Protein AF-A0A5J5AF19-F1 (afdb_monomer)

Solvent-accessible surface area (backbone atoms only — not comparable to full-atom values): 20775 Å² total; per-residue (Å²): 139,86,84,86,84,91,87,84,90,83,92,87,88,92,82,90,89,91,89,81,91,87,93,85,90,90,88,90,89,89,85,84,87,85,91,78,90,79,86,73,83,79,81,76,77,86,75,77,79,84,80,80,86,80,79,77,84,75,96,65,83,73,91,62,56,39,37,36,67,54,48,34,54,49,60,42,40,62,62,76,86,90,83,95,73,98,75,83,93,68,72,34,44,84,76,76,77,68,78,45,69,55,77,90,70,75,103,42,74,70,62,51,51,56,51,50,55,48,51,52,51,35,60,76,69,64,51,86,47,61,26,46,70,83,47,87,89,42,71,87,76,25,88,57,41,57,71,57,62,74,56,31,37,52,68,64,34,65,51,45,30,32,39,78,46,80,37,81,42,71,50,37,10,20,44,0,35,29,18,18,48,9,24,47,43,52,72,70,52,50,53,45,26,73,77,66,38,33,81,94,75,81,86,52,58,35,35,35,40,37,30,32,51,64,70,52,96,81,59,50,44,65,31,56,41,44,60,49,29,47,71,48,32,58,60,55,30,53,63,16,27,41,39,48,39,44,64,34,57,71,71,47,53,70,72,37,37,26,48,40,11,32,57,26,46,62,19,31,22,52,23,14,30,23,76,60,46,72,70,49,48,67,67,36,67,89,35,43,93,71,92,70,59,72,52,70,51,39,95,73,34,72,58,82,46,78,48,81,43,63,42,67,78,64,71,48,57,38,62,37,90,94,41,72,37,47,56,41,52,50,93,72,57,73,82,83,85,128

Structure (mmCIF, N/CA/C/O backbone):
data_AF-A0A5J5AF19-F1
#
_entry.id   AF-A0A5J5AF19-F1
#
loop_
_atom_site.group_PDB
_atom_site.id
_atom_site.type_symbol
_atom_site.label_atom_id
_atom_site.label_alt_id
_atom_site.label_comp_id
_atom_site.label_asym_id
_atom_site.label_entity_id
_atom_site.label_seq_id
_atom_site.pdbx_PDB_ins_code
_atom_site.Cartn_x
_atom_site.Cartn_y
_atom_site.Cartn_z
_atom_site.occupancy
_atom_site.B_iso_or_equiv
_atom_site.auth_seq_id
_atom_site.auth_comp_id
_atom_site.auth_asym_id
_atom_site.auth_atom_id
_atom_site.pdbx_PDB_model_num
ATOM 1 N N . MET A 1 1 ? 50.702 37.429 29.685 1.00 34.25 1 MET A N 1
ATOM 2 C CA . MET A 1 1 ? 49.893 38.605 29.288 1.00 34.25 1 MET A CA 1
ATOM 3 C C . MET A 1 1 ? 48.963 38.160 28.166 1.00 34.25 1 MET A C 1
ATOM 5 O O . MET A 1 1 ? 49.483 37.564 27.237 1.00 34.25 1 MET A O 1
ATOM 9 N N . ALA A 1 2 ? 47.639 38.334 28.195 1.00 32.03 2 ALA A N 1
ATOM 10 C CA . ALA A 1 2 ? 46.733 38.856 29.236 1.00 32.03 2 ALA A CA 1
ATOM 11 C C . ALA A 1 2 ? 45.442 37.985 29.295 1.00 32.03 2 ALA A C 1
ATOM 13 O O . ALA A 1 2 ? 45.416 36.937 28.655 1.00 32.03 2 ALA A O 1
ATOM 14 N N . SER A 1 3 ? 44.421 38.339 30.096 1.00 26.77 3 SER A N 1
ATOM 15 C CA . SER A 1 3 ? 43.354 37.392 30.498 1.00 26.77 3 SER A CA 1
ATOM 16 C C . SER A 1 3 ? 41.991 38.026 30.867 1.00 26.77 3 SER A C 1
ATOM 18 O O . SER A 1 3 ? 41.963 39.085 31.486 1.00 26.77 3 SER A O 1
ATOM 20 N N . SER A 1 4 ? 40.912 37.244 30.662 1.00 30.97 4 SER A N 1
ATOM 21 C CA . SER A 1 4 ? 39.660 37.131 31.469 1.00 30.97 4 SER A CA 1
ATOM 22 C C . SER A 1 4 ? 38.561 38.231 31.502 1.00 30.97 4 SER A C 1
ATOM 24 O O . SER A 1 4 ? 38.803 39.391 31.200 1.00 30.97 4 SER A O 1
ATOM 26 N N . ALA A 1 5 ? 37.369 37.794 31.973 1.00 32.78 5 ALA A N 1
ATOM 27 C CA . ALA A 1 5 ? 36.081 38.487 32.245 1.00 32.78 5 ALA A CA 1
ATOM 28 C C . ALA A 1 5 ? 35.199 38.839 31.012 1.00 32.78 5 ALA A C 1
ATOM 30 O O . ALA A 1 5 ? 35.733 39.261 29.996 1.00 32.78 5 ALA A O 1
ATOM 31 N N . ILE A 1 6 ? 33.866 38.621 30.931 1.00 31.61 6 ILE A N 1
ATOM 32 C CA . ILE A 1 6 ? 32.712 38.387 31.859 1.00 31.61 6 ILE A CA 1
ATOM 33 C C . ILE A 1 6 ? 32.032 39.667 32.406 1.00 31.61 6 ILE A C 1
ATOM 35 O O . ILE A 1 6 ? 32.630 40.392 33.196 1.00 31.61 6 ILE A O 1
ATOM 39 N N . THR A 1 7 ? 30.751 39.903 32.056 1.00 28.41 7 THR A N 1
ATOM 40 C CA . THR A 1 7 ? 29.770 40.803 32.739 1.00 28.41 7 THR A CA 1
ATOM 41 C C . THR A 1 7 ? 28.348 40.639 32.144 1.00 28.41 7 THR A C 1
ATOM 43 O O . THR A 1 7 ? 28.240 40.267 30.977 1.00 28.41 7 THR A O 1
ATOM 46 N N . SER A 1 8 ? 27.255 40.910 32.889 1.00 26.00 8 SER A N 1
ATOM 47 C CA . SER A 1 8 ? 25.861 40.813 32.371 1.00 26.00 8 SER A CA 1
ATOM 48 C C . SER A 1 8 ? 24.760 41.457 33.252 1.00 26.00 8 SER A C 1
ATOM 50 O O . SER A 1 8 ? 24.879 41.433 34.476 1.00 26.00 8 SER A O 1
ATOM 52 N N . THR A 1 9 ? 23.609 41.830 32.643 1.00 25.61 9 THR A N 1
ATOM 53 C CA . THR A 1 9 ? 22.273 42.125 33.278 1.00 25.61 9 THR A CA 1
ATOM 54 C C . THR A 1 9 ? 22.209 43.318 34.284 1.00 25.61 9 THR A C 1
ATOM 56 O O . THR A 1 9 ? 23.262 43.869 34.584 1.00 25.61 9 THR A O 1
ATOM 59 N N . PRO A 1 10 ? 21.054 43.724 34.896 1.00 48.16 10 PRO A N 1
ATOM 60 C CA . PRO A 1 10 ? 19.649 43.903 34.417 1.00 48.16 10 PRO A CA 1
ATOM 61 C C . PRO A 1 10 ? 18.881 45.179 34.955 1.00 48.16 10 PRO A C 1
ATOM 63 O O . PRO A 1 10 ? 19.317 45.811 35.909 1.00 48.16 10 PRO A O 1
ATOM 66 N N . THR A 1 11 ? 17.623 45.425 34.504 1.00 30.48 11 THR A N 1
ATOM 67 C CA . THR A 1 11 ? 16.511 46.195 35.198 1.00 30.48 11 THR A CA 1
ATOM 68 C C . THR A 1 11 ? 16.735 47.709 35.521 1.00 30.48 11 THR A C 1
ATOM 70 O O . THR A 1 11 ? 17.760 48.228 35.104 1.00 30.48 11 THR A O 1
ATOM 73 N N . SER A 1 12 ? 15.856 48.559 36.122 1.00 29.34 12 SER A N 1
ATOM 74 C CA . SER A 1 12 ? 14.574 48.524 36.911 1.00 29.34 12 SER A CA 1
ATOM 75 C C . SER A 1 12 ? 13.774 49.878 36.755 1.00 29.34 12 SER A C 1
ATOM 77 O O . SER A 1 12 ? 14.385 50.888 36.433 1.00 29.34 12 SER A O 1
ATOM 79 N N . PHE A 1 13 ? 12.426 49.977 36.664 1.00 28.55 13 PHE A N 1
ATOM 80 C CA . PHE A 1 13 ? 11.291 50.047 37.649 1.00 28.55 13 PHE A CA 1
ATOM 81 C C . PHE A 1 13 ? 10.982 51.357 38.477 1.00 28.55 13 PHE A C 1
ATOM 83 O O . PHE A 1 13 ? 11.641 51.636 39.466 1.00 28.55 13 PHE A O 1
ATOM 90 N N . ILE A 1 14 ? 9.847 52.024 38.142 1.00 31.03 14 ILE A N 1
ATOM 91 C CA . ILE A 1 14 ? 8.728 52.618 38.968 1.00 31.03 14 ILE A CA 1
ATOM 92 C C . ILE A 1 14 ? 8.901 53.713 40.078 1.00 31.03 14 ILE A C 1
ATOM 94 O O . ILE A 1 14 ? 9.618 53.537 41.055 1.00 31.03 14 ILE A O 1
ATOM 98 N N . ASN A 1 15 ? 8.002 54.731 40.047 1.00 26.56 15 ASN A N 1
ATOM 99 C CA . ASN A 1 15 ? 7.223 55.313 41.188 1.00 26.56 15 ASN A CA 1
ATOM 100 C C . ASN A 1 15 ? 5.929 56.009 40.646 1.00 26.56 15 ASN A C 1
ATOM 102 O O . ASN A 1 15 ? 5.981 56.542 39.544 1.00 26.56 15 ASN A O 1
ATOM 106 N N . LYS A 1 16 ? 4.699 55.804 41.178 1.00 33.75 16 LYS A N 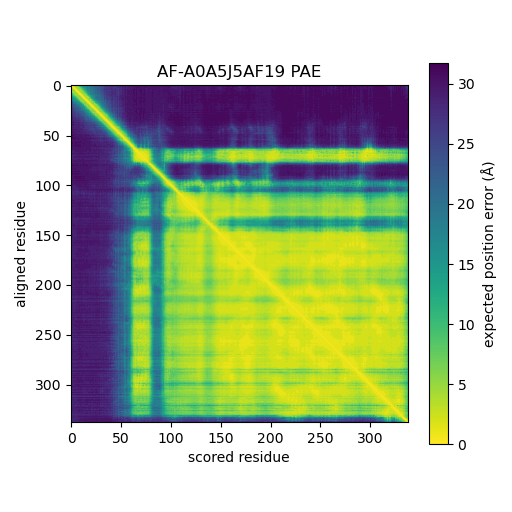1
ATOM 107 C CA . LYS A 1 16 ? 3.964 56.470 42.310 1.00 33.75 16 LYS A CA 1
ATOM 108 C C . LYS A 1 16 ? 3.806 58.002 42.173 1.00 33.75 16 LYS A C 1
ATOM 110 O O . LYS A 1 16 ? 4.770 58.651 41.799 1.00 33.75 16 LYS A O 1
ATOM 115 N N . LYS A 1 17 ? 2.669 58.657 42.490 1.00 32.34 17 LYS A N 1
ATOM 116 C CA . LYS A 1 17 ? 1.397 58.335 43.228 1.00 32.34 17 LYS A CA 1
ATOM 117 C C . LYS A 1 17 ? 0.194 58.994 42.442 1.00 32.34 17 LYS A C 1
ATOM 119 O O . LYS A 1 17 ? 0.418 59.296 41.279 1.00 32.34 17 LYS A O 1
ATOM 124 N N . ASP A 1 18 ? -1.069 59.245 42.847 1.00 29.50 18 ASP A N 1
ATOM 125 C CA . ASP A 1 18 ? -1.845 59.172 44.111 1.00 29.50 18 ASP A CA 1
ATOM 126 C C . ASP A 1 18 ? -3.394 58.976 43.889 1.00 29.50 18 ASP A C 1
ATOM 128 O O . ASP A 1 18 ? -3.772 58.260 42.965 1.00 29.50 18 ASP A O 1
ATOM 132 N N . ALA A 1 19 ? -4.286 59.562 44.719 1.00 31.12 19 ALA A N 1
ATOM 133 C CA . ALA A 1 19 ? -5.769 59.423 44.744 1.00 31.12 19 ALA A CA 1
ATOM 134 C C . ALA A 1 19 ? -6.517 60.796 44.738 1.00 31.12 19 ALA A C 1
ATOM 136 O O . ALA A 1 19 ? -5.865 61.817 44.929 1.00 31.12 19 ALA A O 1
ATOM 137 N N . GLY A 1 20 ? -7.853 60.940 44.577 1.00 26.42 20 GLY A N 1
ATOM 138 C CA . GLY A 1 20 ? -8.959 60.001 44.260 1.00 26.42 20 GLY A CA 1
ATOM 139 C C . GLY A 1 20 ? -10.380 60.598 44.519 1.00 26.42 20 GLY A C 1
ATOM 140 O O . GLY A 1 20 ? -10.472 61.633 45.168 1.00 26.42 20 GLY A O 1
ATOM 141 N N . LEU A 1 21 ? -11.459 59.900 44.082 1.00 30.06 21 LEU A N 1
ATOM 142 C CA . LEU A 1 21 ? -12.925 60.144 44.318 1.00 30.06 21 LEU A CA 1
ATOM 143 C C . LEU A 1 21 ? -13.558 61.403 43.646 1.00 30.06 21 LEU A C 1
ATOM 145 O O . LEU A 1 21 ? -12.933 62.451 43.627 1.00 30.06 21 LEU A O 1
ATOM 149 N N . SER A 1 22 ? -14.801 61.439 43.107 1.00 29.11 22 SER A N 1
ATOM 150 C CA . SER A 1 22 ? -15.926 60.473 42.857 1.00 29.11 22 SER A CA 1
ATOM 151 C C . SER A 1 22 ? -16.937 61.105 41.820 1.00 29.11 22 SER A C 1
ATOM 153 O O . SER A 1 22 ? -16.550 62.094 41.210 1.00 29.11 22 SER A O 1
ATOM 155 N N . SER A 1 23 ? -18.192 60.699 41.492 1.00 29.50 23 SER A N 1
ATOM 156 C CA . SER A 1 23 ? -19.164 59.704 42.028 1.00 29.50 23 SER A CA 1
ATOM 157 C C . SER A 1 23 ? -20.240 59.147 41.027 1.00 29.50 23 SER A C 1
ATOM 159 O O . SER A 1 23 ? -20.179 57.964 40.708 1.00 29.50 23 SER A O 1
ATOM 161 N N . PHE A 1 24 ? -21.250 59.927 40.583 1.00 29.66 24 PHE A N 1
ATOM 162 C CA . PHE A 1 24 ? -22.569 59.478 40.021 1.00 29.66 24 PHE A CA 1
ATOM 163 C C . PHE A 1 24 ? -23.139 60.455 38.943 1.00 29.66 24 PHE A C 1
ATOM 165 O O . PHE A 1 24 ? -22.722 61.608 38.947 1.00 29.66 24 PHE A O 1
ATOM 172 N N . SER A 1 25 ? -24.127 60.181 38.054 1.00 26.55 25 SER A N 1
ATOM 173 C CA . SER A 1 25 ? -24.809 58.965 37.500 1.00 26.55 25 SER A CA 1
ATOM 174 C C . SER A 1 25 ? -25.165 59.252 35.991 1.00 26.55 25 SER A C 1
ATOM 176 O O . SER A 1 25 ? -24.275 59.790 35.341 1.00 26.55 25 SER A O 1
ATOM 178 N N . THR A 1 26 ? -26.281 59.001 35.259 1.00 27.73 26 THR A N 1
ATOM 179 C CA . THR A 1 26 ? -27.657 58.434 35.419 1.00 27.73 26 THR A CA 1
ATOM 180 C C . THR A 1 26 ? -28.222 57.987 34.024 1.00 27.73 26 THR A C 1
ATOM 182 O O . THR A 1 26 ? -27.498 58.029 33.032 1.00 27.73 26 THR A O 1
ATOM 185 N N . GLN A 1 27 ? -29.502 57.573 33.899 1.00 28.62 27 GLN A N 1
ATOM 186 C CA . GLN A 1 27 ? -30.215 57.151 32.652 1.00 28.62 27 GLN A CA 1
ATOM 187 C C . GLN A 1 27 ? -31.746 57.438 32.734 1.00 28.62 27 GLN A C 1
ATOM 189 O O . GLN A 1 27 ? -32.174 57.777 33.839 1.00 28.62 27 GLN A O 1
ATOM 194 N N . PRO A 1 28 ? -32.623 57.206 31.707 1.00 48.06 28 PRO A N 1
ATOM 195 C CA . PRO A 1 28 ? -32.495 57.109 30.224 1.00 48.06 28 PRO A CA 1
ATOM 196 C C . PRO A 1 28 ? -33.579 57.941 29.445 1.00 48.06 28 PRO A C 1
ATOM 198 O O . PRO A 1 28 ? -34.372 58.647 30.058 1.00 48.06 28 PRO A O 1
ATOM 201 N N . SER A 1 29 ? -33.694 57.827 28.102 1.00 26.47 29 SER A N 1
ATOM 202 C CA . SER A 1 29 ? -34.967 58.015 27.332 1.00 26.47 29 SER A CA 1
ATOM 203 C C . SER A 1 29 ? -34.882 57.606 25.832 1.00 26.47 29 SER A C 1
ATOM 205 O O . SER A 1 29 ? -33.799 57.347 25.313 1.00 26.47 29 SER A O 1
ATOM 207 N N . PHE A 1 30 ? -36.036 57.489 25.146 1.00 26.06 30 PHE A N 1
ATOM 208 C CA . PHE A 1 30 ? -36.234 57.006 23.753 1.00 26.06 30 PHE A CA 1
ATOM 209 C C . PHE A 1 30 ? -36.631 58.133 22.767 1.00 26.06 30 PHE A C 1
ATOM 211 O O . PHE A 1 30 ? -37.414 58.988 23.166 1.00 26.06 30 PHE A O 1
ATOM 218 N N . SER A 1 31 ? -36.283 58.034 21.462 1.00 26.56 31 SER A N 1
ATOM 219 C CA . SER A 1 31 ? -37.220 58.359 20.345 1.00 26.56 31 SER A CA 1
ATOM 220 C C . SER A 1 31 ? -36.768 57.950 18.913 1.00 26.56 31 SER A C 1
ATOM 222 O O . SER A 1 31 ? -35.787 58.449 18.377 1.00 26.56 31 SER A O 1
ATOM 224 N N . ILE A 1 32 ? -37.544 57.045 18.299 1.00 28.58 32 ILE A N 1
ATOM 225 C CA . ILE A 1 32 ? -38.058 56.992 16.901 1.00 28.58 32 ILE A CA 1
ATOM 226 C C . ILE A 1 32 ? -37.185 57.414 15.675 1.00 28.58 32 ILE A C 1
ATOM 228 O O . ILE A 1 32 ? -36.937 58.581 15.411 1.00 28.58 32 ILE A O 1
ATOM 232 N N . ARG A 1 33 ? -36.941 56.409 14.805 1.00 29.09 33 ARG A N 1
ATOM 233 C CA . ARG A 1 33 ? -36.835 56.394 13.313 1.00 29.09 33 ARG A CA 1
ATOM 234 C C . ARG A 1 33 ? -36.207 57.589 12.554 1.00 29.09 33 ARG A C 1
ATOM 236 O O . ARG A 1 33 ? -36.857 58.608 12.355 1.00 29.09 33 ARG A O 1
ATOM 243 N N . ASN A 1 34 ? -35.184 57.280 11.741 1.00 28.86 34 ASN A N 1
ATOM 244 C CA . ASN A 1 34 ? -35.409 57.207 10.283 1.00 28.86 34 ASN A CA 1
ATOM 245 C C . ASN A 1 34 ? -34.388 56.325 9.535 1.00 28.86 34 ASN A C 1
ATOM 247 O O . ASN A 1 34 ? -33.339 55.984 10.072 1.00 28.86 34 ASN A O 1
ATOM 251 N N . SER A 1 35 ? -34.714 55.910 8.304 1.00 34.72 35 SER A N 1
ATOM 252 C CA . SER A 1 35 ? -33.956 54.883 7.562 1.00 34.72 35 SER A CA 1
ATOM 253 C C . SER A 1 35 ? -33.087 55.437 6.423 1.00 34.72 35 SER A C 1
ATOM 255 O O . SER A 1 35 ? -33.568 56.193 5.580 1.00 34.72 35 SER A O 1
ATOM 257 N N . LYS A 1 36 ? -31.821 54.996 6.337 1.00 33.22 36 LYS A N 1
ATOM 258 C CA . LYS A 1 36 ? -31.005 55.026 5.105 1.00 33.22 36 LYS A CA 1
ATOM 259 C C . LYS A 1 36 ? -30.206 53.722 4.959 1.00 33.22 36 LYS A C 1
ATOM 261 O O . LYS A 1 36 ? -29.895 53.051 5.940 1.00 33.22 36 LYS A O 1
ATOM 266 N N . LYS A 1 37 ? -29.969 53.316 3.708 1.00 33.88 37 LYS A N 1
ATOM 267 C CA . LYS A 1 37 ? -29.579 51.947 3.318 1.00 33.88 37 LYS A CA 1
ATOM 268 C C . LYS A 1 37 ? -28.159 51.587 3.781 1.00 33.88 37 LYS A C 1
ATOM 270 O O . LYS A 1 37 ? -27.203 52.234 3.365 1.00 33.88 37 LYS A O 1
ATOM 275 N N . ARG A 1 38 ? -28.005 50.490 4.533 1.00 31.61 38 ARG A N 1
ATOM 276 C CA . ARG A 1 38 ? -26.704 49.827 4.739 1.00 31.61 38 ARG A CA 1
ATOM 277 C C . ARG A 1 38 ? -26.513 48.794 3.625 1.00 31.61 38 ARG A C 1
ATOM 279 O O . ARG A 1 38 ? -27.335 47.891 3.489 1.00 31.61 38 ARG A O 1
ATOM 286 N N . VAL A 1 39 ? -25.467 48.933 2.808 1.00 38.19 39 VAL A N 1
ATOM 287 C CA . VAL A 1 39 ? -25.188 47.991 1.709 1.00 38.19 39 VAL A CA 1
ATOM 288 C C . VAL A 1 39 ? -24.666 46.679 2.293 1.00 38.19 39 VAL A C 1
ATOM 290 O O . VAL A 1 39 ? -23.489 46.555 2.628 1.00 38.19 39 VAL A O 1
ATOM 293 N N . ALA A 1 40 ? -25.551 45.695 2.437 1.00 34.12 40 ALA A N 1
ATOM 294 C CA . ALA A 1 40 ? -25.158 44.342 2.801 1.00 34.12 40 ALA A CA 1
ATOM 295 C C . ALA A 1 40 ? -24.386 43.704 1.635 1.00 34.12 40 ALA A C 1
ATOM 297 O O . ALA A 1 40 ? -24.926 43.553 0.537 1.00 34.12 40 ALA A O 1
ATOM 298 N N . ARG A 1 41 ? -23.131 43.301 1.872 1.00 34.56 41 ARG A N 1
ATOM 299 C CA . ARG A 1 41 ? -22.395 42.433 0.942 1.00 34.56 41 ARG A CA 1
ATOM 300 C C . ARG A 1 41 ? -23.123 41.092 0.881 1.00 34.56 41 ARG A C 1
ATOM 302 O O . ARG A 1 41 ? -23.038 40.294 1.811 1.00 34.56 41 ARG A O 1
ATOM 309 N N . LYS A 1 42 ? -23.877 40.874 -0.196 1.00 29.05 42 LYS A N 1
ATOM 310 C CA . LYS A 1 42 ? -24.641 39.647 -0.424 1.00 29.05 42 LYS A CA 1
ATOM 311 C C . LYS A 1 42 ? -23.655 38.505 -0.677 1.00 29.05 42 LYS A C 1
ATOM 313 O O . LYS A 1 42 ? -23.147 38.373 -1.785 1.00 29.05 42 LYS A O 1
ATOM 318 N N . ILE A 1 43 ? -23.371 37.705 0.352 1.00 31.77 43 ILE A N 1
ATOM 319 C CA . ILE A 1 43 ? -22.659 36.434 0.187 1.00 31.77 43 ILE A CA 1
ATOM 320 C C . ILE A 1 43 ? -23.586 35.533 -0.627 1.00 31.77 43 ILE A C 1
ATOM 322 O O . ILE A 1 43 ? -24.569 35.003 -0.111 1.00 31.77 43 ILE A O 1
ATOM 326 N N . VAL A 1 44 ? -23.313 35.427 -1.925 1.00 29.55 44 VAL A N 1
ATOM 327 C CA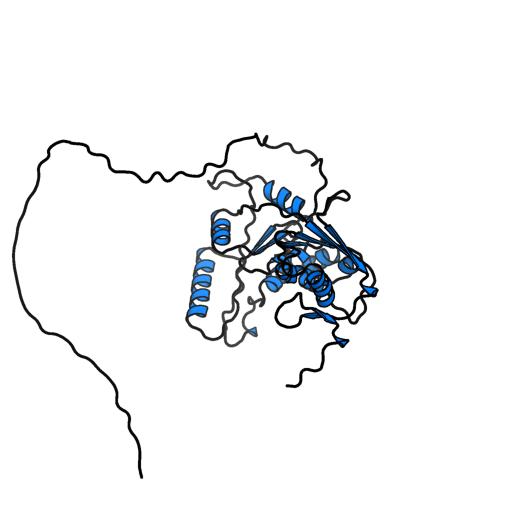 . VAL A 1 44 ? -24.005 34.491 -2.807 1.00 29.55 44 VAL A CA 1
ATOM 328 C C . VAL A 1 44 ? -23.379 33.126 -2.566 1.00 29.55 44 VAL A C 1
ATOM 330 O O . VAL A 1 44 ? -22.280 32.847 -3.040 1.00 29.55 44 VAL A O 1
ATOM 333 N N . SER A 1 45 ? -24.066 32.279 -1.803 1.00 27.55 45 SER A N 1
ATOM 334 C CA . SER A 1 45 ? -23.760 30.855 -1.785 1.00 27.55 45 SER A CA 1
ATOM 335 C C . SER A 1 45 ? -23.944 30.307 -3.199 1.00 27.55 45 SER A C 1
ATOM 337 O O . SER A 1 45 ? -25.015 30.435 -3.795 1.00 27.55 45 SER A O 1
ATOM 339 N N . VAL A 1 46 ? -22.895 29.696 -3.752 1.00 30.98 46 VAL A N 1
ATOM 340 C CA . VAL A 1 46 ? -22.991 28.975 -5.024 1.00 30.98 46 VAL A CA 1
ATOM 341 C C . VAL A 1 46 ? -23.766 27.687 -4.760 1.00 30.98 46 VAL A C 1
ATOM 343 O O . VAL A 1 46 ? -23.200 26.659 -4.393 1.00 30.98 46 VAL A O 1
ATOM 346 N N . MET A 1 47 ? -25.091 27.763 -4.888 1.00 28.20 47 MET A N 1
ATOM 347 C CA . MET A 1 47 ? -25.950 26.586 -4.867 1.00 28.20 47 MET A CA 1
ATOM 348 C C . MET A 1 47 ? -25.649 25.747 -6.110 1.00 28.20 47 MET A C 1
ATOM 350 O O . MET A 1 47 ? -25.981 26.144 -7.226 1.00 28.20 47 MET A O 1
ATOM 354 N N . ALA A 1 48 ? -25.032 24.581 -5.916 1.00 31.36 48 ALA A N 1
ATOM 355 C CA . ALA A 1 48 ? -24.994 23.560 -6.953 1.00 31.36 48 ALA A CA 1
ATOM 356 C C . ALA A 1 48 ? -26.442 23.159 -7.314 1.00 31.36 48 ALA A C 1
ATOM 358 O O . ALA A 1 48 ? -27.267 23.009 -6.406 1.00 31.36 48 ALA A O 1
ATOM 359 N N . PRO A 1 49 ? -26.782 23.008 -8.606 1.00 31.44 49 PRO A N 1
ATOM 360 C CA . PRO A 1 49 ? -28.165 22.821 -9.020 1.00 31.44 49 PRO A CA 1
ATOM 361 C C . PRO A 1 49 ? -28.743 21.478 -8.554 1.00 31.44 49 PRO A C 1
ATOM 363 O O . PRO A 1 49 ? -28.186 20.409 -8.803 1.00 31.44 49 PRO A O 1
ATOM 366 N N . GLN A 1 50 ? -29.929 21.542 -7.952 1.00 34.41 50 GLN A N 1
ATOM 367 C CA . GLN A 1 50 ? -30.910 20.460 -8.030 1.00 34.41 50 GLN A CA 1
ATOM 368 C C . GLN A 1 50 ? -31.413 20.384 -9.492 1.00 34.41 50 GLN A C 1
ATOM 370 O O . GLN A 1 50 ? -31.554 21.421 -10.132 1.00 34.41 50 GLN A O 1
ATOM 375 N N . GLN A 1 51 ? -31.714 19.229 -10.088 1.00 41.78 51 GLN A N 1
ATOM 376 C CA . GLN A 1 51 ? -31.657 17.855 -9.583 1.00 41.78 51 GLN A CA 1
ATOM 377 C C . GLN A 1 51 ? -31.637 16.869 -10.767 1.00 41.78 51 GLN A C 1
ATOM 379 O O . GLN A 1 51 ? -32.084 17.191 -11.862 1.00 41.78 51 GLN A O 1
ATOM 384 N N . SER A 1 52 ? -31.283 15.615 -10.501 1.00 28.86 52 SER A N 1
ATOM 385 C CA . SER A 1 52 ? -32.153 14.505 -10.913 1.00 28.86 52 SER A CA 1
ATOM 386 C C . SER A 1 52 ? -32.249 13.514 -9.751 1.00 28.86 52 SER A C 1
ATOM 388 O O . SER A 1 52 ? -31.379 13.483 -8.874 1.00 28.86 52 SER A O 1
ATOM 390 N N . GLU A 1 53 ? -33.359 12.787 -9.653 1.00 32.22 53 GLU A N 1
ATOM 391 C CA . GLU A 1 53 ? -33.651 11.972 -8.474 1.00 32.22 53 GLU A CA 1
ATOM 392 C C . GLU A 1 53 ? -32.745 10.738 -8.384 1.00 32.22 53 GLU A C 1
ATOM 394 O O . GLU A 1 53 ? -32.851 9.802 -9.178 1.00 32.22 53 GLU A O 1
ATOM 399 N N . ARG A 1 54 ? -31.925 10.657 -7.328 1.00 36.44 54 ARG A N 1
ATOM 400 C CA . ARG A 1 54 ? -31.441 9.355 -6.856 1.00 36.44 54 ARG A CA 1
ATOM 401 C C . ARG A 1 54 ? -32.608 8.615 -6.205 1.00 36.44 54 ARG A C 1
ATOM 403 O O . ARG A 1 54 ? -32.891 8.839 -5.029 1.00 36.44 54 ARG A O 1
ATOM 410 N N . LYS A 1 55 ? -33.266 7.730 -6.960 1.00 26.03 55 LYS A N 1
ATOM 411 C CA . LYS A 1 55 ? -34.240 6.778 -6.404 1.00 26.03 55 LYS A CA 1
ATOM 412 C C . LYS A 1 55 ? -33.571 5.983 -5.266 1.00 26.03 55 LYS A C 1
ATOM 414 O O . LYS A 1 55 ? -32.518 5.387 -5.502 1.00 26.03 55 LYS A O 1
ATOM 419 N N . PRO A 1 56 ? -34.113 5.997 -4.036 1.00 35.19 56 PRO A N 1
ATOM 420 C CA . PRO A 1 56 ? -33.490 5.315 -2.911 1.00 35.19 56 PRO A CA 1
ATOM 421 C C . PRO A 1 56 ? -33.719 3.803 -2.994 1.00 35.19 56 PRO A C 1
ATOM 423 O O . PRO A 1 56 ? -34.834 3.363 -3.248 1.00 35.19 56 PRO A O 1
ATOM 426 N N . SER A 1 57 ? -32.662 3.036 -2.708 1.00 41.31 57 SER A N 1
ATOM 427 C CA . SER A 1 57 ? -32.662 1.587 -2.441 1.00 41.31 57 SER A CA 1
ATOM 428 C C . SER A 1 57 ? -33.445 0.691 -3.413 1.00 41.31 57 SER A C 1
ATOM 430 O O . SER A 1 57 ? -34.660 0.527 -3.318 1.00 41.31 57 SER A O 1
ATOM 432 N N . THR A 1 58 ? -32.718 -0.060 -4.236 1.00 29.48 58 THR A N 1
ATOM 433 C CA . THR A 1 58 ? -33.192 -1.364 -4.712 1.00 29.48 58 THR A CA 1
ATOM 434 C C . THR A 1 58 ? -32.045 -2.351 -4.584 1.00 29.48 58 THR A C 1
ATOM 436 O O . THR A 1 58 ? -31.037 -2.222 -5.270 1.00 29.48 58 THR A O 1
ATOM 439 N N . THR A 1 59 ? -32.184 -3.321 -3.682 1.00 43.12 59 THR A N 1
ATOM 440 C CA . THR A 1 59 ? -31.289 -4.478 -3.603 1.00 43.12 59 THR A CA 1
ATOM 441 C C . THR A 1 59 ? -31.464 -5.306 -4.869 1.00 43.12 59 THR A C 1
ATOM 443 O O . THR A 1 59 ? -32.476 -5.984 -5.040 1.00 43.12 59 THR A O 1
ATOM 446 N N . GLY A 1 60 ? -30.493 -5.221 -5.768 1.00 29.36 60 GLY A N 1
ATOM 447 C CA . GLY A 1 60 ? -30.469 -5.944 -7.029 1.00 29.36 60 GLY A CA 1
ATOM 448 C C . GLY A 1 60 ? -29.084 -5.835 -7.646 1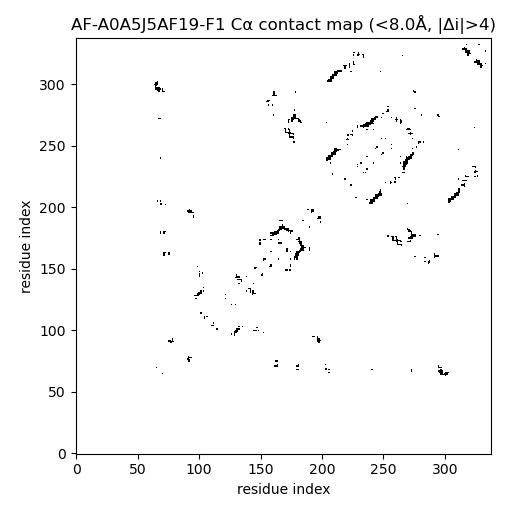.00 29.36 60 GLY A C 1
ATOM 449 O O . GLY A 1 60 ? -28.438 -4.799 -7.514 1.00 29.36 60 GLY A O 1
ATOM 450 N N . SER A 1 61 ? -28.634 -6.921 -8.280 1.00 35.69 61 SER A N 1
ATOM 451 C CA . SER A 1 61 ? -27.317 -7.034 -8.920 1.00 35.69 61 SER A CA 1
ATOM 452 C C . SER A 1 61 ? -26.950 -5.765 -9.700 1.00 35.69 61 SER A C 1
ATOM 454 O O . SER A 1 61 ? -27.709 -5.318 -10.568 1.00 35.69 61 SER A O 1
ATOM 456 N N . VAL A 1 62 ? -25.792 -5.178 -9.378 1.00 42.28 62 VAL A N 1
ATOM 457 C CA . VAL A 1 62 ? -25.276 -4.011 -10.095 1.00 42.28 62 VAL A CA 1
ATOM 458 C C . VAL A 1 62 ? -24.947 -4.452 -11.518 1.00 42.28 62 VAL A C 1
ATOM 460 O O . VAL A 1 62 ? -23.966 -5.147 -11.752 1.00 42.28 62 VAL A O 1
ATOM 463 N N . LYS A 1 63 ? -25.782 -4.049 -12.483 1.00 54.91 63 LYS A N 1
ATOM 464 C CA . LYS A 1 63 ? -25.696 -4.474 -13.897 1.00 54.91 63 LYS A CA 1
ATOM 465 C C . LYS A 1 63 ? -24.430 -4.011 -14.638 1.00 54.91 63 LYS A C 1
ATOM 467 O O . LYS A 1 63 ? -24.285 -4.302 -15.822 1.00 54.91 63 LYS A O 1
ATOM 472 N N . THR A 1 64 ? -23.545 -3.287 -13.962 1.00 69.56 64 THR A N 1
ATOM 473 C CA . THR A 1 64 ? -22.258 -2.827 -14.478 1.00 69.56 64 THR A CA 1
ATOM 474 C C . THR A 1 64 ? -21.166 -3.454 -13.627 1.00 69.56 64 THR A C 1
ATOM 476 O O . THR A 1 64 ? -21.123 -3.221 -12.422 1.00 69.56 64 THR A O 1
ATOM 479 N N . ALA A 1 65 ? -20.290 -4.223 -14.265 1.00 81.75 65 ALA A N 1
ATOM 480 C CA . ALA A 1 65 ? -19.116 -4.807 -13.635 1.00 81.75 65 ALA A CA 1
ATOM 481 C C . ALA A 1 65 ? -18.168 -3.716 -13.098 1.00 81.75 65 ALA A C 1
ATOM 483 O O . ALA A 1 65 ? -17.888 -2.736 -13.793 1.00 81.75 65 ALA A O 1
ATOM 484 N N . MET A 1 66 ? -17.686 -3.894 -11.869 1.00 85.50 66 MET A N 1
ATOM 485 C CA . MET A 1 66 ? -16.915 -2.915 -11.098 1.00 85.50 66 MET A CA 1
ATOM 486 C C . MET A 1 66 ? -15.535 -3.450 -10.706 1.00 85.50 66 MET A C 1
ATOM 488 O O . MET A 1 66 ? -15.366 -4.627 -10.372 1.00 85.50 66 MET A O 1
ATOM 492 N N . THR A 1 67 ? -14.554 -2.552 -10.682 1.00 87.31 67 THR A N 1
ATOM 493 C CA . THR A 1 67 ? -13.221 -2.797 -10.116 1.00 87.31 67 THR A CA 1
ATOM 494 C C . THR A 1 67 ? -13.284 -2.925 -8.589 1.00 87.31 67 THR A C 1
ATOM 496 O O . THR A 1 67 ? -14.260 -2.521 -7.945 1.00 87.31 67 THR A O 1
ATOM 499 N N . MET A 1 68 ? -12.237 -3.481 -7.979 1.00 86.31 68 MET A N 1
ATOM 500 C CA . MET A 1 68 ? -12.193 -3.734 -6.538 1.00 86.31 68 MET A CA 1
ATOM 501 C C . MET A 1 68 ? -12.397 -2.452 -5.720 1.00 86.31 68 MET A C 1
ATOM 503 O O . MET A 1 68 ? -13.206 -2.429 -4.793 1.00 86.31 68 MET A O 1
ATOM 507 N N . THR A 1 69 ? -11.735 -1.362 -6.112 1.00 75.19 69 THR A N 1
ATOM 508 C CA . THR A 1 69 ? -11.861 -0.045 -5.469 1.00 75.19 69 THR A CA 1
ATOM 509 C C . THR A 1 69 ? -13.286 0.509 -5.534 1.00 75.19 69 THR A C 1
ATOM 511 O O . THR A 1 69 ? -13.793 1.025 -4.535 1.00 75.19 69 THR A O 1
ATOM 514 N N . GLU A 1 70 ? -13.964 0.373 -6.677 1.00 80.75 70 GLU A N 1
ATOM 515 C CA . GLU A 1 70 ? -15.359 0.803 -6.835 1.00 80.75 70 GLU A CA 1
ATOM 516 C C . GLU A 1 70 ? -16.291 0.003 -5.916 1.00 80.75 70 GLU A C 1
ATOM 518 O O . GLU A 1 70 ? -17.109 0.594 -5.208 1.00 80.75 70 GLU A O 1
ATOM 523 N N . LYS A 1 71 ? -16.115 -1.324 -5.848 1.00 81.25 71 LYS A N 1
ATOM 524 C CA . LYS A 1 71 ? -16.900 -2.202 -4.967 1.00 81.25 71 LYS A CA 1
ATOM 525 C C . LYS A 1 71 ? -16.667 -1.936 -3.482 1.00 81.25 71 LYS A C 1
ATOM 527 O O . LYS A 1 71 ? -17.639 -1.902 -2.729 1.00 81.25 71 LYS A O 1
ATOM 532 N N . ILE A 1 72 ? -15.417 -1.739 -3.046 1.00 80.12 72 ILE A N 1
ATOM 533 C CA . ILE A 1 72 ? -15.103 -1.433 -1.639 1.00 80.12 72 ILE A CA 1
ATOM 534 C C . ILE A 1 72 ? -15.806 -0.135 -1.225 1.00 80.12 72 ILE A C 1
ATOM 536 O O . ILE A 1 72 ? -16.474 -0.098 -0.191 1.00 80.12 72 ILE A O 1
ATOM 540 N N . LEU A 1 73 ? -15.733 0.910 -2.057 1.00 81.19 73 LEU A N 1
ATOM 541 C CA . LEU A 1 73 ? -16.388 2.191 -1.782 1.00 81.19 73 LEU A CA 1
ATOM 542 C C . LEU A 1 73 ? -17.923 2.103 -1.857 1.00 81.19 73 LEU A C 1
ATOM 544 O O . LEU A 1 73 ? -18.600 2.686 -1.006 1.00 81.19 73 LEU A O 1
ATOM 548 N N . ALA A 1 74 ? -18.484 1.341 -2.802 1.00 76.31 74 ALA A N 1
ATOM 549 C CA . ALA A 1 74 ? -19.923 1.079 -2.875 1.00 76.31 74 ALA A CA 1
ATOM 550 C C . ALA A 1 74 ? -20.424 0.381 -1.598 1.00 76.31 74 ALA A C 1
ATOM 552 O O . ALA A 1 74 ? -21.264 0.932 -0.881 1.00 76.31 74 ALA A O 1
ATOM 553 N N . ARG A 1 75 ? -19.820 -0.755 -1.235 1.00 78.88 75 ARG A N 1
ATOM 554 C CA . ARG A 1 75 ? -20.170 -1.559 -0.052 1.00 78.88 75 ARG A CA 1
ATOM 555 C C . ARG A 1 75 ? -19.933 -0.817 1.270 1.00 78.88 75 ARG A C 1
ATOM 557 O O . ARG A 1 75 ? -20.689 -0.996 2.227 1.00 78.88 75 ARG A O 1
ATOM 564 N N . ALA A 1 76 ? -18.930 0.060 1.335 1.00 74.12 76 ALA A N 1
ATOM 565 C CA . ALA A 1 76 ? -18.717 0.963 2.468 1.00 74.12 76 ALA A CA 1
ATOM 566 C C . ALA A 1 76 ? -19.784 2.071 2.570 1.00 74.12 76 ALA A C 1
ATOM 568 O O . ALA A 1 76 ? -20.043 2.567 3.667 1.00 74.12 76 ALA A O 1
ATOM 569 N N . SER A 1 77 ? -20.428 2.447 1.458 1.00 63.41 77 SER A N 1
ATOM 570 C CA . SER A 1 77 ? -21.529 3.420 1.446 1.00 63.41 77 SER A CA 1
ATOM 571 C C . SER A 1 77 ? -22.890 2.817 1.829 1.00 63.41 77 SER A C 1
ATOM 573 O O . SER A 1 77 ? -23.738 3.535 2.366 1.00 63.41 77 SER A O 1
ATOM 575 N N . GLU A 1 78 ? -23.084 1.516 1.582 1.00 60.41 78 GLU A N 1
ATOM 576 C CA . GLU A 1 78 ? -24.376 0.821 1.685 1.00 60.41 78 GLU A CA 1
ATOM 577 C C . GLU A 1 78 ? -24.815 0.478 3.119 1.00 60.41 78 GLU A C 1
ATOM 579 O O . GLU A 1 78 ? -26.007 0.563 3.411 1.00 60.41 78 GLU A O 1
ATOM 584 N N . LYS A 1 79 ? -23.889 0.102 4.018 1.00 50.66 79 LYS A N 1
ATOM 585 C CA . LYS A 1 79 ? -24.171 -0.509 5.343 1.00 50.66 79 LYS A CA 1
ATOM 586 C C . LYS A 1 79 ? -25.130 0.325 6.240 1.00 50.66 79 LYS A C 1
ATOM 588 O O . LYS A 1 79 ? -24.694 1.327 6.818 1.00 50.66 79 LYS A O 1
ATOM 593 N N . PRO A 1 80 ? -26.401 -0.091 6.469 1.00 38.00 80 PRO A N 1
ATOM 594 C CA . PRO A 1 80 ? -27.390 0.726 7.180 1.00 38.00 80 PRO A CA 1
ATOM 595 C C . PRO A 1 80 ? -27.924 0.106 8.495 1.00 38.00 80 PRO A C 1
ATOM 597 O O . PRO A 1 80 ? -28.612 -0.909 8.483 1.00 38.00 80 PRO A O 1
ATOM 600 N N . GLN A 1 81 ? -27.740 0.827 9.616 1.00 43.91 81 GLN A N 1
ATOM 601 C CA . GLN A 1 81 ? -28.369 0.584 10.944 1.00 43.91 81 GLN A CA 1
ATOM 602 C C . GLN A 1 81 ? -27.956 -0.742 11.652 1.00 43.91 81 GLN A C 1
ATOM 604 O O . GLN A 1 81 ? -27.327 -1.601 11.057 1.00 43.91 81 GLN A O 1
ATOM 609 N N . LYS A 1 82 ? -28.140 -0.939 12.972 1.00 29.64 82 LYS A N 1
ATOM 610 C CA . LYS A 1 82 ? -28.960 -0.245 13.993 1.00 29.64 82 LYS A CA 1
ATOM 611 C C . LYS A 1 82 ? -28.139 0.179 15.227 1.00 29.64 82 LYS A C 1
ATOM 613 O O . LYS A 1 82 ? -27.426 -0.638 15.788 1.00 29.64 82 LYS A O 1
ATOM 618 N N . SER A 1 83 ? -28.293 1.433 15.664 1.00 29.25 83 SER A N 1
ATOM 619 C CA . SER A 1 83 ? -28.074 1.935 17.043 1.00 29.25 83 SER A CA 1
ATOM 620 C C . SER A 1 83 ? -28.357 3.447 17.076 1.00 29.25 83 SER A C 1
ATOM 622 O O . SER A 1 83 ? -28.258 4.107 16.036 1.00 29.25 83 SER A O 1
ATOM 624 N N . SER A 1 84 ? -28.758 3.997 18.227 1.00 28.52 84 SER A N 1
ATOM 625 C CA . SER A 1 84 ? -29.285 5.365 18.351 1.00 28.52 84 SER A CA 1
ATOM 626 C C . SER A 1 84 ? -28.243 6.403 18.791 1.00 28.52 84 SER A C 1
ATOM 628 O O . SER A 1 84 ? -27.917 6.495 19.969 1.00 28.52 84 SER A O 1
ATOM 630 N N . ALA A 1 85 ? -27.819 7.255 17.857 1.00 30.78 85 ALA A N 1
ATOM 631 C CA . ALA A 1 85 ? -27.250 8.579 18.125 1.00 30.78 85 ALA A CA 1
ATOM 632 C C . ALA A 1 85 ? -27.709 9.550 17.017 1.00 30.78 85 ALA A C 1
ATOM 634 O O . ALA A 1 85 ? -27.928 9.138 15.873 1.00 30.78 85 ALA A O 1
ATOM 635 N N . ARG A 1 86 ? -27.946 10.823 17.352 1.00 31.53 86 ARG A N 1
ATOM 636 C CA . ARG A 1 86 ? -28.767 11.741 16.538 1.00 31.53 86 ARG A CA 1
ATOM 637 C C . ARG A 1 86 ? -27.942 12.564 15.536 1.00 31.53 86 ARG A C 1
ATOM 639 O O . ARG A 1 86 ? -27.663 13.729 15.784 1.00 31.53 86 ARG A O 1
ATOM 646 N N . MET A 1 87 ? -27.639 11.991 14.370 1.00 31.06 87 MET A N 1
ATOM 647 C CA . MET A 1 87 ? -27.094 12.728 13.215 1.00 31.06 87 MET A CA 1
ATOM 648 C C . MET A 1 87 ? -27.689 12.200 11.897 1.00 31.06 87 MET A C 1
ATOM 650 O O . MET A 1 87 ? -27.833 10.991 11.721 1.00 31.06 87 MET A O 1
ATOM 654 N N . GLN A 1 88 ? -28.109 13.098 10.995 1.00 26.38 88 GLN A N 1
ATOM 655 C CA . GLN A 1 88 ? -28.913 12.739 9.813 1.00 26.38 88 GLN A CA 1
ATOM 656 C C . GLN A 1 88 ? -28.096 12.386 8.549 1.00 26.38 88 GLN A C 1
ATOM 658 O O . GLN A 1 88 ? -26.866 12.361 8.539 1.00 26.38 88 GLN A O 1
ATOM 663 N N . ARG A 1 89 ? -28.819 11.956 7.506 1.00 28.08 89 ARG A N 1
ATOM 664 C CA . ARG A 1 89 ? -28.344 11.087 6.419 1.00 28.08 89 ARG A CA 1
ATOM 665 C C . ARG A 1 89 ? -27.452 11.779 5.376 1.00 28.08 89 ARG A C 1
ATOM 667 O O . ARG A 1 89 ? -27.925 12.570 4.572 1.00 28.08 89 ARG A O 1
ATOM 674 N N . SER A 1 90 ? -26.225 11.280 5.267 1.00 29.72 90 SER A N 1
ATOM 675 C CA . SER A 1 90 ? -25.615 10.867 3.992 1.00 29.72 90 SER A CA 1
ATOM 676 C C . SER A 1 90 ? -24.752 9.611 4.246 1.00 29.72 90 SER A C 1
ATOM 678 O O . SER A 1 90 ? -24.752 9.124 5.384 1.00 29.72 90 SER A O 1
ATOM 680 N N . GLY A 1 91 ? -24.090 9.058 3.220 1.00 34.97 91 GLY A N 1
ATOM 681 C CA . GLY A 1 91 ? -23.398 7.748 3.217 1.00 34.97 91 GLY A CA 1
ATOM 682 C C . GLY A 1 91 ? -22.604 7.424 4.494 1.00 34.97 91 GLY A C 1
ATOM 683 O O . GLY A 1 91 ? -22.027 8.315 5.114 1.00 34.97 91 GLY A O 1
ATOM 684 N N . THR A 1 92 ? -22.644 6.164 4.948 1.00 36.53 92 THR A N 1
ATOM 685 C CA . THR A 1 92 ? -22.260 5.804 6.328 1.00 36.53 92 THR A CA 1
ATOM 686 C C . THR A 1 92 ? -21.197 4.708 6.396 1.00 36.53 92 THR A C 1
ATOM 688 O O . THR A 1 92 ? -21.517 3.536 6.568 1.00 36.53 92 THR A O 1
ATOM 691 N N . VAL A 1 93 ? -19.926 5.118 6.415 1.00 38.59 93 VAL A N 1
ATOM 692 C CA . VAL A 1 93 ? -18.895 4.332 7.111 1.00 38.59 93 VAL A CA 1
ATOM 693 C C . VAL A 1 93 ? -19.275 4.293 8.602 1.00 38.59 93 VAL A C 1
ATOM 695 O O . VAL A 1 93 ? -19.813 5.267 9.134 1.00 38.59 93 VAL A O 1
ATOM 698 N N . LYS A 1 94 ? -19.115 3.134 9.262 1.00 39.62 94 LYS A N 1
ATOM 699 C CA . LYS A 1 94 ? -19.636 2.927 10.631 1.00 39.62 94 LYS A CA 1
ATOM 700 C C . LYS A 1 94 ? -18.778 2.068 11.568 1.00 39.62 94 LYS A C 1
ATOM 702 O O . LYS A 1 94 ? -19.285 1.569 12.570 1.00 39.62 94 LYS A O 1
ATOM 707 N N . ARG A 1 95 ? -17.488 1.910 11.264 1.00 46.53 95 ARG A N 1
ATOM 708 C CA . ARG A 1 95 ? -16.502 1.270 12.150 1.00 46.53 95 ARG A CA 1
ATOM 709 C C . ARG A 1 95 ? -15.215 2.093 12.167 1.00 46.53 95 ARG A C 1
ATOM 711 O O . ARG A 1 95 ? -14.195 1.672 11.642 1.00 46.53 95 ARG A O 1
ATOM 718 N N . LEU A 1 96 ? -15.295 3.299 12.731 1.00 48.75 96 LEU A N 1
ATOM 719 C CA . LEU A 1 96 ? -14.107 4.105 12.993 1.00 48.75 96 LEU A CA 1
ATOM 720 C C . LEU A 1 96 ? -13.380 3.525 14.210 1.00 48.75 96 LEU A C 1
ATOM 722 O O . LEU A 1 96 ? -13.674 3.876 15.350 1.00 48.75 96 LEU A O 1
ATOM 726 N N . SER A 1 97 ? -12.452 2.610 13.955 1.00 56.75 97 SER A N 1
ATOM 727 C CA . SER A 1 97 ? -11.373 2.330 14.893 1.00 56.75 97 SER A CA 1
ATOM 728 C C . SER A 1 97 ? -10.325 3.420 14.705 1.00 56.75 97 SER A C 1
ATOM 730 O O . SER A 1 97 ? -9.733 3.521 13.634 1.00 56.75 97 SER A O 1
ATOM 732 N N . LEU A 1 98 ? -10.151 4.272 15.715 1.00 61.62 98 LEU A N 1
ATOM 733 C CA . LEU A 1 98 ? -9.063 5.240 15.723 1.00 61.62 98 LEU A CA 1
ATOM 734 C C . LEU A 1 98 ? -7.780 4.529 16.149 1.00 61.62 98 LEU A C 1
ATOM 736 O O . LEU A 1 98 ? -7.764 3.847 17.173 1.00 61.62 98 LEU A O 1
ATOM 740 N N . TYR A 1 99 ? -6.734 4.706 15.350 1.00 70.56 99 TYR A N 1
ATOM 741 C CA . TYR A 1 99 ? -5.410 4.149 15.576 1.00 70.56 99 TYR A CA 1
ATOM 742 C C . TYR A 1 99 ? -4.431 5.300 15.728 1.00 70.56 99 TYR A C 1
ATOM 744 O O . TYR A 1 99 ? -4.298 6.123 14.820 1.00 70.56 99 TYR A O 1
ATOM 752 N N . LEU A 1 100 ? -3.777 5.376 16.882 1.00 65.06 100 LEU A N 1
ATOM 753 C CA . LEU A 1 100 ? -2.825 6.434 17.196 1.00 65.06 100 LEU A CA 1
ATOM 754 C C . LEU A 1 100 ? -1.480 5.806 17.539 1.00 65.06 100 LEU A C 1
ATOM 756 O O . LEU A 1 100 ? -1.410 4.797 18.231 1.00 65.06 100 LEU A O 1
ATOM 760 N N . THR A 1 101 ? -0.415 6.385 16.999 1.00 57.38 101 THR A N 1
ATOM 761 C CA . THR A 1 101 ? 0.949 5.869 17.105 1.00 57.38 101 THR A CA 1
ATOM 762 C C . THR A 1 101 ? 1.906 7.046 17.090 1.00 57.38 101 THR A C 1
ATOM 764 O O . THR A 1 101 ? 1.785 7.948 16.259 1.00 57.38 101 THR A O 1
ATOM 767 N N . THR A 1 102 ? 2.842 7.061 18.028 1.00 58.59 102 THR A N 1
ATOM 768 C CA . THR A 1 102 ? 3.785 8.167 18.220 1.00 58.59 102 THR A CA 1
ATOM 769 C C . THR A 1 102 ? 5.110 7.838 17.551 1.00 58.59 102 THR A C 1
ATOM 771 O O . THR A 1 102 ? 5.687 6.793 17.836 1.00 58.59 102 THR A O 1
ATOM 774 N N . ILE A 1 103 ? 5.632 8.715 16.696 1.00 61.09 103 ILE A N 1
ATOM 775 C CA . ILE A 1 103 ? 6.989 8.556 16.154 1.00 61.09 103 ILE A CA 1
ATOM 776 C C . ILE A 1 103 ? 7.960 9.298 17.073 1.00 61.09 103 ILE A C 1
ATOM 778 O O . ILE A 1 103 ? 7.766 10.480 17.347 1.00 61.09 103 ILE A O 1
ATOM 782 N N . TYR A 1 104 ? 9.013 8.614 17.526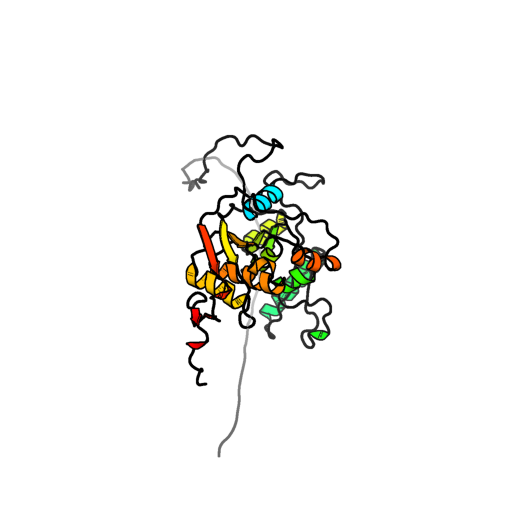 1.00 62.12 104 TYR A N 1
ATOM 783 C CA . TYR A 1 104 ? 10.077 9.225 18.322 1.00 62.12 104 T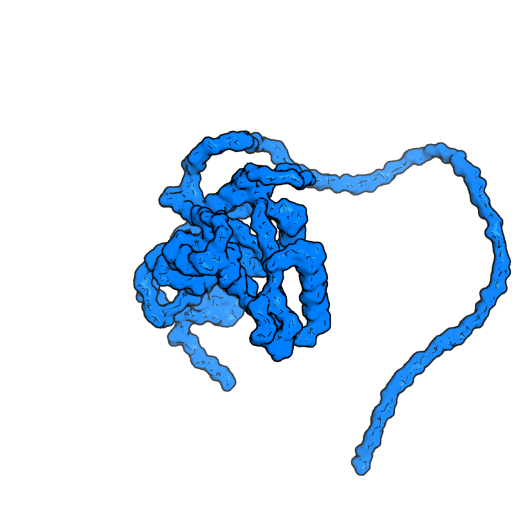YR A CA 1
ATOM 784 C C . TYR A 1 104 ? 10.753 10.374 17.557 1.00 62.12 104 TYR A C 1
ATOM 786 O O . TYR A 1 104 ? 11.404 10.157 16.531 1.00 62.12 104 TYR A O 1
ATOM 794 N N . SER A 1 105 ? 10.660 11.589 18.093 1.00 56.25 105 SER A N 1
ATOM 795 C CA . SER A 1 105 ? 11.580 12.675 17.766 1.00 56.25 105 SER A CA 1
ATOM 796 C C . SER A 1 105 ? 12.776 12.666 18.719 1.00 56.25 105 SER A C 1
ATOM 798 O O . SER A 1 105 ? 12.678 12.239 19.868 1.00 56.25 105 SER A O 1
ATOM 800 N N . ARG A 1 106 ? 13.899 13.243 18.273 1.00 60.53 106 ARG A N 1
ATOM 801 C CA . ARG A 1 106 ? 14.945 13.735 19.191 1.00 60.53 106 ARG A CA 1
ATOM 802 C C . ARG A 1 106 ? 14.331 14.674 20.252 1.00 60.53 106 ARG A C 1
ATOM 804 O O . ARG A 1 106 ? 13.243 15.192 20.002 1.00 60.53 106 ARG A O 1
ATOM 811 N N . PRO A 1 107 ? 15.016 14.940 21.385 1.00 67.00 107 PRO A N 1
ATOM 812 C CA . PRO A 1 107 ? 14.538 15.874 22.408 1.00 67.00 107 PRO A CA 1
ATOM 813 C C . PRO A 1 107 ? 14.314 17.291 21.850 1.00 67.00 107 PRO A C 1
ATOM 815 O O . PRO A 1 107 ? 15.219 18.122 21.819 1.00 67.00 107 PRO A O 1
ATOM 818 N N . ASP A 1 108 ? 13.079 17.539 21.422 1.00 79.69 108 ASP A N 1
ATOM 819 C CA . ASP A 1 108 ? 12.509 18.820 21.029 1.00 79.69 108 ASP A CA 1
ATOM 820 C C . ASP A 1 108 ? 11.226 19.016 21.846 1.00 79.69 108 ASP A C 1
ATOM 822 O O . ASP A 1 108 ? 10.310 18.191 21.829 1.00 79.69 108 ASP A O 1
ATOM 826 N N . GLU A 1 109 ? 11.179 20.112 22.596 1.00 81.38 109 GLU A N 1
ATOM 827 C CA . GLU A 1 109 ? 10.103 20.417 23.544 1.00 81.38 109 GLU A CA 1
ATOM 828 C C . GLU A 1 109 ? 8.732 20.565 22.858 1.00 81.38 109 GLU A C 1
ATOM 830 O O . GLU A 1 109 ? 7.697 20.229 23.434 1.00 81.38 109 GLU A O 1
ATOM 835 N N . ARG A 1 110 ? 8.707 21.033 21.603 1.00 81.62 110 ARG A N 1
ATOM 836 C CA . ARG A 1 110 ? 7.472 21.273 20.843 1.00 81.62 110 ARG A CA 1
ATOM 837 C C . ARG A 1 110 ? 6.921 19.970 20.276 1.00 81.62 110 ARG A C 1
ATOM 839 O O . ARG A 1 110 ? 5.707 19.781 20.279 1.00 81.62 110 ARG A O 1
ATOM 846 N N . ALA A 1 111 ? 7.797 19.082 19.812 1.00 77.81 111 ALA A N 1
ATOM 847 C CA . ALA A 1 111 ? 7.424 17.743 19.374 1.00 77.81 111 ALA A CA 1
ATOM 848 C C . ALA A 1 111 ? 6.880 16.910 20.545 1.00 77.81 111 ALA A C 1
ATOM 850 O O . ALA A 1 111 ? 5.779 16.369 20.436 1.00 77.81 111 ALA A O 1
ATOM 851 N N . ASN A 1 112 ? 7.578 16.902 21.687 1.00 79.44 112 ASN A N 1
ATOM 852 C CA . ASN A 1 112 ? 7.131 16.198 22.893 1.00 79.44 112 ASN A CA 1
ATOM 853 C C . ASN A 1 112 ? 5.768 16.716 23.384 1.00 79.44 112 ASN A C 1
ATOM 855 O O . ASN A 1 112 ? 4.854 15.921 23.586 1.00 79.44 112 ASN A O 1
ATOM 859 N N . ARG A 1 113 ? 5.566 18.042 23.439 1.00 84.94 113 ARG A N 1
ATOM 860 C CA . ARG A 1 113 ? 4.266 18.634 23.802 1.00 84.94 113 ARG A CA 1
ATOM 861 C C . ARG A 1 113 ? 3.108 18.151 22.918 1.00 84.94 113 ARG A C 1
ATOM 863 O O . ARG A 1 113 ? 1.995 17.992 23.412 1.00 84.94 113 ARG A O 1
ATOM 870 N N . ASN A 1 114 ? 3.339 17.926 21.622 1.00 84.00 114 ASN A N 1
ATOM 871 C CA . ASN A 1 114 ? 2.302 17.390 20.734 1.00 84.00 114 ASN A CA 1
ATOM 872 C C . ASN A 1 114 ? 1.960 15.929 21.066 1.00 84.00 114 ASN A C 1
ATOM 874 O O . ASN A 1 114 ? 0.806 15.536 20.912 1.00 84.00 114 ASN A O 1
ATOM 878 N N . VAL A 1 115 ? 2.936 15.139 21.530 1.00 82.62 115 VAL A N 1
ATOM 879 C CA . VAL A 1 115 ? 2.714 13.770 22.021 1.00 82.62 115 VAL A CA 1
AT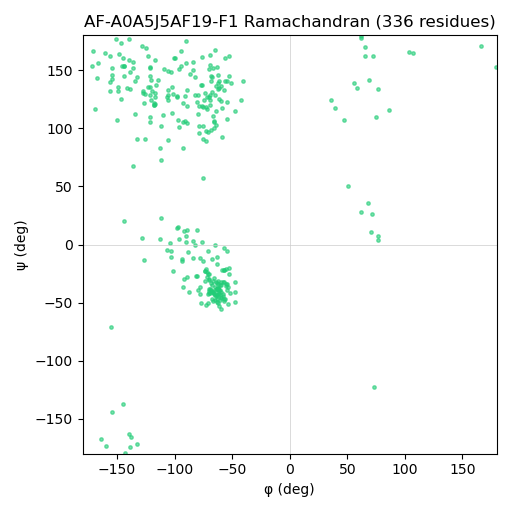OM 880 C C . VAL A 1 115 ? 1.929 13.785 23.332 1.00 82.62 115 VAL A C 1
ATOM 882 O O . VAL A 1 115 ? 0.994 13.005 23.478 1.00 82.62 115 VAL A O 1
ATOM 885 N N . ASP A 1 116 ? 2.227 14.700 24.253 1.00 85.50 116 ASP A N 1
ATOM 886 C CA . ASP A 1 116 ? 1.512 14.784 25.533 1.00 85.50 116 ASP A CA 1
ATOM 887 C C . ASP A 1 116 ? 0.041 15.201 25.353 1.00 85.50 116 ASP A C 1
ATOM 889 O O . ASP A 1 116 ? -0.848 14.550 25.898 1.00 85.50 116 ASP A O 1
ATOM 893 N N . ILE A 1 117 ? -0.245 16.162 24.465 1.00 88.06 117 ILE A N 1
ATOM 894 C CA . ILE A 1 117 ? -1.625 16.491 24.047 1.00 88.06 117 ILE A CA 1
ATOM 895 C C . ILE A 1 117 ? -2.325 15.270 23.414 1.00 88.06 117 ILE A C 1
ATOM 897 O O . ILE A 1 117 ? -3.530 15.073 23.582 1.00 88.06 117 ILE A O 1
ATOM 901 N N . LEU A 1 118 ? -1.583 14.423 22.689 1.00 85.69 118 LEU A N 1
ATOM 902 C CA . LEU A 1 118 ? -2.124 13.198 22.097 1.00 85.69 118 LEU A CA 1
ATOM 903 C C . LEU A 1 118 ? -2.456 12.144 23.165 1.00 85.69 118 LEU A C 1
ATOM 905 O O . LEU A 1 118 ? -3.482 11.475 23.046 1.00 85.69 118 LEU A O 1
ATOM 909 N N . ARG A 1 119 ? -1.629 12.023 24.213 1.00 86.44 119 ARG A N 1
ATOM 910 C CA . ARG A 1 1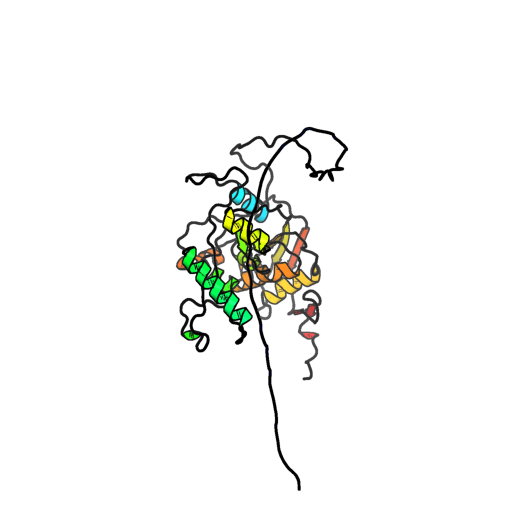19 ? -1.864 11.152 25.380 1.00 86.44 119 ARG A CA 1
ATOM 911 C C . ARG A 1 119 ? -3.106 11.585 26.149 1.00 86.44 119 ARG A C 1
ATOM 913 O O . ARG A 1 119 ? -3.978 10.753 26.388 1.00 86.44 119 ARG A O 1
ATOM 920 N N . GLU A 1 120 ? -3.210 12.875 26.470 1.00 89.31 120 GLU A N 1
ATOM 921 C CA . GLU A 1 120 ? -4.384 13.475 27.119 1.00 89.31 120 GLU A CA 1
ATOM 922 C C . GLU A 1 120 ? -5.659 13.146 26.327 1.00 89.31 120 GLU A C 1
ATOM 924 O O . GLU A 1 120 ? -6.586 12.543 26.870 1.00 89.31 120 GLU A O 1
ATOM 929 N N . PHE A 1 121 ? -5.662 13.402 25.014 1.00 86.50 121 PHE A N 1
ATOM 930 C CA . PHE A 1 121 ? -6.781 13.064 24.131 1.00 86.50 121 PHE A CA 1
ATOM 931 C C . PHE A 1 121 ? -7.101 11.556 24.094 1.00 86.50 121 PHE A C 1
ATOM 933 O O . PHE A 1 121 ? -8.274 11.175 24.115 1.00 86.50 121 PHE A O 1
ATOM 940 N N . CYS A 1 122 ? -6.091 10.678 24.063 1.00 85.94 122 CYS A N 1
ATOM 941 C CA . CYS A 1 122 ? -6.309 9.226 24.083 1.00 85.94 122 CYS A CA 1
ATOM 942 C C . CYS A 1 122 ? -6.971 8.754 25.383 1.00 85.94 122 CYS A C 1
ATOM 944 O O . CYS A 1 122 ? -7.838 7.878 25.338 1.00 85.94 122 CYS A O 1
ATOM 946 N N . ILE A 1 123 ? -6.590 9.344 26.518 1.00 86.62 123 ILE A N 1
ATOM 947 C CA . ILE A 1 123 ? -7.158 9.050 27.838 1.00 86.62 123 ILE A CA 1
ATOM 948 C C . ILE A 1 123 ? -8.592 9.590 27.928 1.00 86.62 123 ILE A C 1
ATOM 950 O O . ILE A 1 123 ? -9.505 8.830 28.252 1.00 86.62 123 ILE A O 1
ATOM 954 N N . GLU A 1 124 ? -8.820 10.860 27.577 1.00 88.88 124 GLU A N 1
ATOM 955 C CA . GLU A 1 124 ? -10.149 11.494 27.605 1.00 88.88 124 GLU A CA 1
ATOM 956 C C . GLU A 1 124 ? -11.178 10.767 26.729 1.00 88.88 124 GLU A C 1
ATOM 958 O O . GLU A 1 124 ? -12.326 10.582 27.136 1.00 88.88 124 GLU A O 1
ATOM 963 N N . GLN A 1 125 ? -10.778 10.353 25.523 1.00 84.00 125 GLN A N 1
ATOM 964 C CA . GLN A 1 125 ? -11.660 9.675 24.569 1.00 84.00 125 GLN A CA 1
ATOM 965 C C . GLN A 1 125 ? -11.655 8.141 24.721 1.00 84.00 125 GLN A C 1
ATOM 967 O O . GLN A 1 125 ? -12.331 7.455 23.951 1.00 84.00 125 GLN A O 1
ATOM 972 N N . ASN A 1 126 ? -10.920 7.594 25.702 1.00 86.38 126 ASN A N 1
ATOM 973 C CA . ASN A 1 126 ? -10.769 6.155 25.960 1.00 86.38 126 ASN A CA 1
ATOM 974 C C . ASN A 1 126 ? -10.383 5.351 24.695 1.00 86.38 126 ASN A C 1
ATOM 976 O O . ASN A 1 126 ? -11.028 4.365 24.316 1.00 86.38 126 ASN A O 1
ATOM 980 N N . ILE A 1 127 ? -9.343 5.811 23.990 1.00 84.06 127 ILE A N 1
ATOM 981 C CA . ILE A 1 127 ? -8.889 5.214 22.729 1.00 84.06 127 ILE A CA 1
ATOM 982 C C . ILE A 1 127 ? -8.139 3.908 23.001 1.00 84.06 127 ILE A C 1
ATOM 984 O O . ILE A 1 127 ? -6.962 3.903 23.345 1.00 84.06 127 ILE A O 1
ATOM 988 N N . LYS A 1 128 ? -8.822 2.780 22.777 1.00 84.31 128 LYS A N 1
ATOM 989 C CA . LYS A 1 128 ? -8.281 1.425 22.988 1.00 84.31 128 LYS A CA 1
ATOM 990 C C . LYS A 1 128 ? -6.970 1.132 22.231 1.00 84.31 128 LYS A C 1
ATOM 992 O O . LYS A 1 128 ? -6.176 0.332 22.711 1.00 84.31 128 LYS A O 1
ATOM 997 N N . TYR A 1 129 ? -6.776 1.693 21.036 1.00 87.44 129 TYR A N 1
ATOM 998 C CA . TYR A 1 129 ? -5.659 1.351 20.145 1.00 87.44 129 TYR A CA 1
ATOM 999 C C . TYR A 1 129 ? -4.677 2.522 20.011 1.00 87.44 129 TYR A C 1
ATOM 1001 O O . TYR A 1 129 ? -4.628 3.209 18.985 1.00 87.44 129 TYR A O 1
ATOM 1009 N N . PHE A 1 130 ? -3.923 2.751 21.086 1.00 85.62 130 PHE A N 1
ATOM 1010 C CA . PHE A 1 130 ? -2.872 3.759 21.180 1.00 85.62 130 PHE A CA 1
ATOM 1011 C C . PHE A 1 130 ? -1.515 3.075 21.407 1.00 85.62 130 PHE A C 1
ATOM 1013 O O . PHE A 1 130 ? -1.342 2.341 22.375 1.00 85.62 130 PHE A O 1
ATOM 1020 N N . TYR A 1 131 ? -0.581 3.301 20.486 1.00 86.44 131 TYR A N 1
ATOM 1021 C CA . TYR A 1 131 ? 0.726 2.647 20.407 1.00 86.44 131 TYR A CA 1
ATOM 1022 C C . TYR A 1 131 ? 1.833 3.676 20.692 1.00 86.44 131 TYR A C 1
ATOM 1024 O O . TYR A 1 131 ? 2.380 4.303 19.779 1.00 86.44 131 TYR A O 1
ATOM 1032 N N . ASP A 1 132 ? 2.088 3.905 21.980 1.00 83.56 132 ASP A N 1
ATOM 1033 C CA . ASP A 1 132 ? 2.924 4.993 22.509 1.00 83.56 132 ASP A CA 1
ATOM 1034 C C . ASP A 1 132 ? 4.349 4.538 22.880 1.00 83.56 132 ASP A C 1
ATOM 1036 O O . ASP A 1 132 ? 4.607 3.356 23.114 1.00 83.56 132 ASP A O 1
ATOM 1040 N N . ILE A 1 133 ? 5.272 5.498 22.971 1.00 79.38 133 ILE A N 1
ATOM 1041 C CA . ILE A 1 133 ? 6.618 5.343 23.533 1.00 79.38 133 ILE A CA 1
ATOM 1042 C C . ILE A 1 133 ? 6.740 6.135 24.845 1.00 79.38 133 ILE A C 1
ATOM 1044 O O . ILE A 1 133 ? 6.905 7.357 24.857 1.00 79.38 133 ILE A O 1
ATOM 1048 N N . THR A 1 134 ? 6.668 5.427 25.971 1.00 76.75 134 THR A N 1
ATOM 1049 C CA . THR A 1 134 ? 6.725 5.997 27.325 1.00 76.75 134 THR A CA 1
ATOM 1050 C C . THR A 1 134 ? 8.162 6.137 27.838 1.00 76.75 134 THR A C 1
ATOM 1052 O O . THR A 1 134 ? 8.509 7.176 28.400 1.00 76.75 134 THR A O 1
ATOM 1055 N N . ASP A 1 135 ? 9.030 5.151 27.585 1.00 77.38 135 ASP A N 1
ATOM 1056 C CA . ASP A 1 135 ? 10.472 5.221 27.846 1.00 77.38 135 ASP A CA 1
ATOM 1057 C C . ASP A 1 135 ? 11.236 5.623 26.571 1.00 77.38 135 ASP A C 1
ATOM 1059 O O . ASP A 1 135 ? 11.501 4.810 25.679 1.00 77.38 135 ASP A O 1
ATOM 1063 N N . LEU A 1 136 ? 11.607 6.906 26.513 1.00 73.12 136 LEU A N 1
ATOM 1064 C CA . LEU A 1 136 ? 12.408 7.521 25.447 1.00 73.12 136 LEU A CA 1
ATOM 1065 C C . LEU A 1 136 ? 13.908 7.167 25.510 1.00 73.12 136 LEU A C 1
ATOM 1067 O O . LEU A 1 136 ? 14.637 7.451 24.557 1.00 73.12 136 LEU A O 1
ATOM 1071 N N . GLY A 1 137 ? 14.387 6.607 26.626 1.00 71.44 137 GLY A N 1
ATOM 1072 C CA . GLY A 1 137 ? 15.776 6.185 26.827 1.00 71.44 137 GLY A CA 1
ATOM 1073 C C . GLY A 1 137 ? 16.018 4.722 26.446 1.00 71.44 137 GLY A C 1
ATOM 1074 O O . GLY A 1 137 ? 17.107 4.376 25.987 1.00 71.44 137 GLY A O 1
ATOM 1075 N N . ASN A 1 138 ? 15.001 3.868 26.581 1.00 72.81 138 ASN A N 1
ATOM 1076 C CA . ASN A 1 138 ? 15.061 2.455 26.224 1.00 72.81 138 ASN A CA 1
ATOM 1077 C C . ASN A 1 138 ? 13.843 2.026 25.395 1.00 72.81 138 ASN A C 1
ATOM 1079 O O . ASN A 1 138 ? 12.858 1.508 25.916 1.00 72.81 138 ASN A O 1
ATOM 1083 N N . PHE A 1 139 ? 13.965 2.115 24.068 1.00 66.44 139 PHE A N 1
ATOM 1084 C CA . PHE A 1 139 ? 12.951 1.652 23.112 1.00 66.44 139 PHE A CA 1
ATOM 1085 C C . PHE A 1 139 ? 12.416 0.233 23.397 1.00 66.44 139 PHE A C 1
ATOM 1087 O O . PHE A 1 139 ? 11.238 -0.018 23.164 1.00 66.44 139 PHE A O 1
ATOM 1094 N N . LYS A 1 140 ? 13.235 -0.678 23.949 1.00 71.12 140 LYS A N 1
ATOM 1095 C CA . LYS A 1 140 ? 12.833 -2.063 24.267 1.00 71.12 140 LYS A CA 1
ATOM 1096 C C . LYS A 1 140 ? 11.995 -2.205 25.546 1.00 71.12 140 LYS A C 1
ATOM 1098 O O . LYS A 1 140 ? 11.450 -3.280 25.768 1.00 71.12 140 LYS A O 1
ATOM 1103 N N . ALA A 1 141 ? 11.885 -1.165 26.374 1.00 75.44 141 ALA A N 1
ATOM 1104 C CA . ALA A 1 141 ? 11.019 -1.151 27.557 1.00 75.44 141 ALA A CA 1
ATOM 1105 C C . ALA A 1 141 ? 9.546 -0.819 27.234 1.00 75.44 141 ALA A C 1
ATOM 1107 O O . ALA A 1 141 ? 8.714 -0.808 28.136 1.00 75.44 141 ALA A O 1
ATOM 1108 N N . ASN A 1 142 ? 9.217 -0.569 25.961 1.00 78.88 142 ASN A N 1
ATOM 1109 C CA . ASN A 1 142 ? 7.892 -0.152 25.505 1.00 78.88 142 ASN A CA 1
ATOM 1110 C C . ASN A 1 142 ? 7.170 -1.320 24.796 1.00 78.88 142 ASN A C 1
ATOM 1112 O O . ASN A 1 142 ? 7.318 -1.458 23.581 1.00 78.88 142 ASN A O 1
ATOM 1116 N N . PRO A 1 143 ? 6.401 -2.178 25.497 1.00 78.62 143 PRO A N 1
ATOM 1117 C CA . PRO A 1 143 ? 5.724 -3.325 24.873 1.00 78.62 143 PRO A CA 1
ATOM 1118 C C . PRO A 1 143 ? 4.640 -2.909 23.863 1.00 78.62 143 PRO A C 1
ATOM 1120 O O . PRO A 1 143 ? 4.383 -3.621 22.888 1.00 78.62 143 PRO A O 1
ATOM 1123 N N . ASP A 1 144 ? 4.036 -1.739 24.074 1.00 79.75 144 ASP A N 1
ATOM 1124 C CA . ASP A 1 144 ? 2.983 -1.180 23.225 1.00 79.75 144 ASP A CA 1
ATOM 1125 C C . ASP A 1 144 ? 3.531 -0.331 22.064 1.00 79.75 144 ASP A C 1
ATOM 1127 O O . ASP A 1 144 ? 2.776 0.048 21.170 1.00 79.75 144 ASP A O 1
ATOM 1131 N N . TYR A 1 145 ? 4.842 -0.071 22.004 1.00 82.38 145 TYR A N 1
ATOM 1132 C CA . TYR A 1 145 ? 5.444 0.656 20.887 1.00 82.38 145 TYR A CA 1
ATOM 1133 C C . TYR A 1 145 ? 5.675 -0.269 19.686 1.00 82.38 145 TYR A C 1
ATOM 1135 O O . TYR A 1 145 ? 6.393 -1.266 19.772 1.00 82.38 145 TYR A O 1
ATOM 1143 N N . LYS A 1 146 ? 5.092 0.084 18.535 1.00 82.31 146 LYS A N 1
ATOM 1144 C CA . LYS A 1 146 ? 5.105 -0.740 17.309 1.00 82.31 146 LYS A CA 1
ATOM 1145 C C . LYS A 1 146 ? 5.910 -0.129 16.150 1.00 82.31 146 LYS A C 1
ATOM 1147 O O . LYS A 1 146 ? 5.944 -0.682 15.054 1.00 82.31 146 LYS A O 1
ATOM 1152 N N . GLY A 1 147 ? 6.589 0.998 16.375 1.00 83.81 147 GLY A N 1
ATOM 1153 C CA . GLY A 1 147 ? 7.447 1.632 15.370 1.00 83.81 147 GLY A CA 1
ATOM 1154 C C . GLY A 1 147 ? 6.675 2.332 14.246 1.00 83.81 147 GLY A C 1
ATOM 1155 O O . GLY A 1 147 ? 5.923 3.273 14.488 1.00 83.81 147 GLY A O 1
ATOM 1156 N N . VAL A 1 148 ? 6.919 1.932 12.993 1.00 86.12 148 VAL A N 1
ATOM 1157 C CA . VAL A 1 148 ? 6.357 2.604 11.808 1.00 86.12 148 VAL A CA 1
ATOM 1158 C C . VAL A 1 148 ? 4.857 2.329 11.696 1.00 86.12 148 VAL A C 1
ATOM 1160 O O . VAL A 1 148 ? 4.430 1.178 11.638 1.00 86.12 148 VAL A O 1
ATOM 1163 N N . CYS A 1 149 ? 4.063 3.395 11.590 1.00 87.56 149 CYS A N 1
ATOM 1164 C CA . CYS A 1 149 ? 2.598 3.373 11.625 1.00 87.56 149 CYS A CA 1
ATOM 1165 C C . CYS A 1 149 ? 1.940 2.310 10.725 1.00 87.56 149 CYS A C 1
ATOM 1167 O O . CYS A 1 149 ? 1.114 1.532 11.197 1.00 87.56 149 CYS A O 1
ATOM 1169 N N . HIS A 1 150 ? 2.322 2.220 9.449 1.00 92.56 150 HIS A N 1
ATOM 1170 C CA . HIS A 1 150 ? 1.717 1.263 8.507 1.00 92.56 150 HIS A CA 1
ATOM 1171 C C . HIS A 1 150 ? 2.118 -0.194 8.774 1.00 92.56 150 HIS A C 1
ATOM 1173 O O . HIS A 1 150 ? 1.372 -1.105 8.423 1.00 92.56 150 HIS A O 1
ATOM 1179 N N . VAL A 1 151 ? 3.265 -0.416 9.423 1.00 92.19 151 VAL A N 1
ATOM 1180 C CA . VAL A 1 151 ? 3.710 -1.746 9.871 1.00 92.19 151 VAL A CA 1
ATOM 1181 C C . VAL A 1 151 ? 2.954 -2.147 11.137 1.00 92.19 151 VAL A C 1
ATOM 1183 O O . VAL A 1 151 ? 2.437 -3.259 11.202 1.00 92.19 151 VAL A O 1
ATOM 1186 N N . ALA A 1 152 ? 2.784 -1.221 12.085 1.00 90.75 152 ALA A N 1
ATOM 1187 C CA . ALA A 1 152 ? 1.965 -1.422 13.279 1.00 90.75 152 ALA A CA 1
ATOM 1188 C C . ALA A 1 152 ? 0.516 -1.813 12.928 1.00 90.75 152 ALA A C 1
ATOM 1190 O O . ALA A 1 152 ? -0.010 -2.788 13.457 1.00 90.75 152 ALA A O 1
ATOM 1191 N N . LEU A 1 153 ? -0.114 -1.106 11.980 1.00 93.06 153 LEU A N 1
ATOM 1192 C CA . LEU A 1 153 ? -1.474 -1.412 11.511 1.00 93.06 153 LEU A CA 1
ATOM 1193 C C . LEU A 1 153 ? -1.603 -2.816 10.889 1.00 93.06 153 LEU A C 1
ATOM 1195 O O . LEU A 1 153 ? -2.640 -3.464 11.049 1.00 93.06 153 LEU A O 1
ATOM 1199 N N . ALA A 1 154 ? -0.565 -3.294 10.199 1.00 94.56 154 ALA A N 1
ATOM 1200 C CA . ALA A 1 154 ? -0.523 -4.646 9.648 1.00 94.56 154 ALA A CA 1
ATOM 1201 C C . ALA A 1 154 ? -0.338 -5.707 10.749 1.00 94.56 154 ALA A C 1
ATOM 1203 O O . ALA A 1 154 ? -1.134 -6.643 10.846 1.00 94.56 154 ALA A O 1
ATOM 1204 N N . GLN A 1 155 ? 0.674 -5.534 11.603 1.00 93.81 155 GLN A N 1
ATOM 1205 C CA . GLN A 1 155 ? 1.032 -6.477 12.669 1.00 93.81 155 GLN A CA 1
ATOM 1206 C C . GLN A 1 155 ? -0.077 -6.647 13.717 1.00 93.81 155 GLN A C 1
ATOM 1208 O O . GLN A 1 155 ? -0.273 -7.745 14.226 1.00 93.81 155 GLN A O 1
ATOM 1213 N N . GLU A 1 156 ? -0.835 -5.588 13.999 1.00 92.44 156 GLU A N 1
ATOM 1214 C CA . GLU A 1 156 ? -1.911 -5.576 14.998 1.00 92.44 156 GLU A CA 1
ATOM 1215 C C . GLU A 1 156 ? -3.299 -5.921 14.408 1.00 92.44 156 GLU A C 1
ATOM 1217 O O . GLU A 1 156 ? -4.328 -5.726 15.058 1.00 92.44 156 GLU A O 1
ATOM 1222 N N . GLY A 1 157 ? -3.361 -6.420 13.164 1.00 93.94 157 GLY A N 1
ATOM 1223 C CA . GLY A 1 157 ? -4.600 -6.935 12.564 1.00 93.94 157 GLY A CA 1
ATOM 1224 C C . GLY A 1 157 ? -5.637 -5.867 12.194 1.00 93.94 157 GLY A C 1
ATOM 1225 O O . GLY A 1 157 ? -6.847 -6.147 12.159 1.00 93.94 157 GLY A O 1
ATOM 1226 N N . HIS A 1 158 ? -5.185 -4.638 11.922 1.00 94.19 158 HIS A N 1
ATOM 1227 C CA . HIS A 1 158 ? -6.044 -3.503 11.561 1.00 94.19 158 HIS A CA 1
ATOM 1228 C C . HIS A 1 158 ? -6.298 -3.392 10.055 1.00 94.19 158 HIS A C 1
ATOM 1230 O O . HIS A 1 158 ? -7.381 -2.963 9.647 1.00 94.19 158 HIS A O 1
ATOM 1236 N N . CYS A 1 159 ? -5.358 -3.865 9.237 1.00 96.00 159 CYS A N 1
ATOM 1237 C CA . CYS A 1 159 ? -5.504 -4.004 7.788 1.00 96.00 159 CYS A CA 1
ATOM 1238 C C . CYS A 1 159 ? -6.332 -5.260 7.439 1.00 96.00 159 CYS A C 1
ATOM 1240 O O . CYS A 1 159 ? -5.807 -6.367 7.386 1.00 96.00 159 CYS A O 1
ATOM 1242 N N . ARG A 1 160 ? -7.643 -5.102 7.214 1.00 95.88 160 ARG A N 1
ATOM 1243 C CA . ARG A 1 160 ? -8.603 -6.191 6.932 1.00 95.88 160 ARG A CA 1
ATOM 1244 C C . ARG A 1 160 ? -9.247 -6.070 5.539 1.00 95.88 160 ARG A C 1
ATOM 1246 O O . ARG A 1 160 ? -9.798 -5.002 5.251 1.00 95.88 160 ARG A O 1
ATOM 1253 N N . PRO A 1 161 ? -9.269 -7.137 4.714 1.00 97.44 161 PRO A N 1
ATOM 1254 C CA . PRO A 1 161 ? -9.842 -7.120 3.368 1.00 97.44 161 PRO A CA 1
ATOM 1255 C C . PRO A 1 161 ? -11.268 -6.570 3.268 1.00 97.44 161 PRO A C 1
ATOM 1257 O O . PRO A 1 161 ? -12.141 -6.884 4.079 1.00 97.44 161 PRO A O 1
ATOM 1260 N N . GLY A 1 162 ? -11.511 -5.773 2.226 1.00 93.69 162 GLY A N 1
ATOM 1261 C CA . GLY A 1 162 ? -12.821 -5.199 1.913 1.00 93.69 162 GLY A CA 1
ATOM 1262 C C . GLY A 1 162 ? -13.255 -4.012 2.784 1.00 93.69 162 GLY A C 1
ATOM 1263 O O . GLY A 1 162 ? -14.380 -3.532 2.627 1.00 93.69 162 GLY A O 1
ATOM 1264 N N . GLU A 1 163 ? -12.407 -3.532 3.700 1.00 93.62 163 GLU A N 1
ATOM 1265 C CA . GLU A 1 163 ? -12.657 -2.322 4.498 1.00 93.62 163 GLU A CA 1
ATOM 1266 C C . GLU A 1 163 ? -12.037 -1.050 3.869 1.00 93.62 163 GLU A C 1
ATOM 1268 O O . GLU A 1 163 ? -11.221 -1.102 2.946 1.00 93.62 163 GLU A O 1
ATOM 1273 N N . VAL A 1 164 ? -12.462 0.112 4.381 1.00 94.06 164 VAL A N 1
ATOM 1274 C CA . VAL A 1 164 ? -11.919 1.439 4.048 1.00 94.06 164 VAL A CA 1
ATOM 1275 C C . VAL A 1 164 ? -11.070 1.921 5.221 1.00 94.06 164 VAL A C 1
ATOM 1277 O O . VAL A 1 164 ? -11.588 2.016 6.335 1.00 94.06 164 VAL A O 1
ATOM 1280 N N . LEU A 1 165 ? -9.806 2.262 4.969 1.00 93.44 165 LEU A N 1
ATOM 1281 C CA . LEU A 1 165 ? -8.864 2.759 5.975 1.00 93.44 165 LEU A CA 1
ATOM 1282 C C . LEU A 1 165 ? -8.431 4.192 5.624 1.00 93.44 165 LEU A C 1
ATOM 1284 O O . LEU A 1 165 ? -8.003 4.480 4.506 1.00 93.44 165 LEU A O 1
ATOM 1288 N N . LEU A 1 166 ? -8.571 5.111 6.578 1.00 93.62 166 LEU A N 1
ATOM 1289 C CA . LEU A 1 166 ? -8.221 6.524 6.420 1.00 93.62 166 LEU A CA 1
ATOM 1290 C C . LEU A 1 166 ? -7.174 6.901 7.468 1.00 93.62 166 LEU A C 1
ATOM 1292 O O . LEU A 1 166 ? -7.327 6.544 8.635 1.00 93.62 166 LEU A O 1
ATOM 1296 N N . GLY A 1 167 ? -6.139 7.633 7.061 1.00 91.12 167 GLY A N 1
ATOM 1297 C CA . GLY A 1 167 ? -5.050 8.068 7.937 1.00 91.12 167 GLY A CA 1
ATOM 1298 C C . GLY A 1 167 ? -4.534 9.452 7.552 1.00 91.12 167 GLY A C 1
ATOM 1299 O O . GLY A 1 167 ? -4.761 9.918 6.440 1.00 91.12 167 GLY A O 1
ATOM 1300 N N . THR A 1 168 ? -3.853 10.124 8.475 1.00 91.25 168 THR A N 1
ATOM 1301 C CA . THR A 1 168 ? -3.274 11.467 8.269 1.00 91.25 168 THR A CA 1
ATOM 1302 C C . THR A 1 168 ? -1.896 11.451 7.599 1.00 91.25 168 THR A C 1
ATOM 1304 O O . THR A 1 168 ? -1.293 12.505 7.415 1.00 91.25 168 THR A O 1
ATOM 1307 N N . ASP A 1 169 ? -1.400 10.272 7.223 1.00 93.75 169 ASP A N 1
ATOM 1308 C CA . ASP A 1 169 ? -0.119 10.068 6.546 1.00 93.75 169 ASP A CA 1
ATOM 1309 C C . ASP A 1 169 ? -0.320 9.792 5.043 1.00 93.75 169 ASP A C 1
ATOM 1311 O O . ASP A 1 169 ? -1.327 9.213 4.628 1.00 93.75 169 ASP A O 1
ATOM 1315 N N . SER A 1 170 ? 0.636 10.203 4.205 1.00 92.56 170 SER A N 1
ATOM 1316 C CA . SER A 1 170 ? 0.573 10.011 2.750 1.00 92.56 170 SER A CA 1
ATOM 1317 C C . SER A 1 170 ? 0.578 8.539 2.337 1.00 92.56 170 SER A C 1
ATOM 1319 O O . SER A 1 170 ? -0.152 8.151 1.424 1.00 92.56 170 SER A O 1
ATOM 1321 N N . HIS A 1 171 ? 1.354 7.711 3.034 1.00 96.88 171 HIS A N 1
ATOM 1322 C CA . HIS A 1 171 ? 1.620 6.318 2.687 1.00 96.88 171 HIS A CA 1
ATOM 1323 C C . HIS A 1 171 ? 0.597 5.345 3.293 1.00 96.88 171 HIS A C 1
ATOM 1325 O O . HIS A 1 171 ? 0.787 4.130 3.224 1.00 96.88 171 HIS A O 1
ATOM 1331 N N . THR A 1 172 ? -0.534 5.835 3.823 1.00 96.69 172 THR A N 1
ATOM 1332 C CA . THR A 1 172 ? -1.661 4.995 4.286 1.00 96.69 172 THR A CA 1
ATOM 1333 C C . THR A 1 172 ? -2.143 4.005 3.212 1.00 96.69 172 THR A C 1
ATOM 1335 O O . THR A 1 172 ? -2.629 2.927 3.549 1.00 96.69 172 THR A O 1
ATOM 1338 N N . CYS A 1 173 ? -1.924 4.304 1.925 1.00 97.12 173 CYS A N 1
ATOM 1339 C CA . CYS A 1 173 ? -2.125 3.381 0.803 1.00 97.12 173 CYS A CA 1
A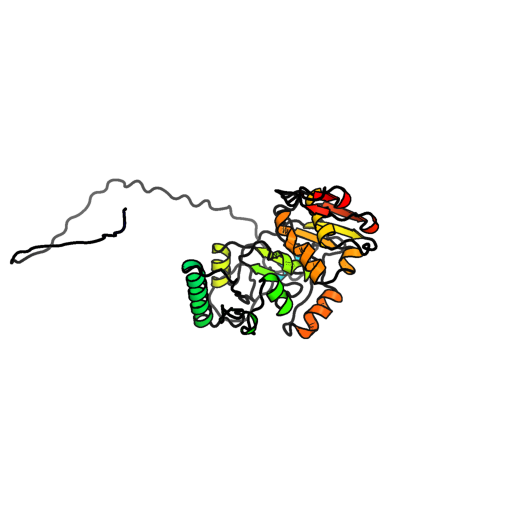TOM 1340 C C . CYS A 1 173 ? -1.407 2.023 0.939 1.00 97.12 173 CYS A C 1
ATOM 1342 O O . CYS A 1 173 ? -1.863 1.056 0.333 1.00 97.12 173 CYS A O 1
ATOM 1344 N N . THR A 1 174 ? -0.374 1.905 1.788 1.00 98.12 174 THR A N 1
ATOM 1345 C CA . THR A 1 174 ? 0.296 0.637 2.155 1.00 98.12 174 THR A CA 1
ATOM 1346 C C . THR A 1 174 ? -0.700 -0.473 2.516 1.00 98.12 174 THR A C 1
ATOM 1348 O O . THR A 1 174 ? -0.539 -1.613 2.082 1.00 98.12 174 THR A O 1
ATOM 1351 N N . ALA A 1 175 ? -1.767 -0.148 3.258 1.00 97.81 175 ALA A N 1
ATOM 1352 C CA . ALA A 1 175 ? -2.770 -1.127 3.688 1.00 97.81 175 ALA A CA 1
ATOM 1353 C C . ALA A 1 175 ? -3.616 -1.700 2.525 1.00 97.81 175 ALA A C 1
ATOM 1355 O O . ALA A 1 175 ? -4.250 -2.745 2.668 1.00 97.81 175 ALA A O 1
ATOM 1356 N N . GLY A 1 176 ? -3.544 -1.095 1.335 1.00 98.00 176 GLY A N 1
ATOM 1357 C CA . GLY A 1 176 ? -4.080 -1.637 0.086 1.00 98.00 176 GLY A CA 1
ATOM 1358 C C . GLY A 1 176 ? -3.530 -3.017 -0.299 1.00 98.00 176 GLY A C 1
ATOM 1359 O O . GLY A 1 176 ? -4.204 -3.778 -0.992 1.00 98.00 176 GLY A O 1
ATOM 1360 N N . ALA A 1 177 ? -2.353 -3.392 0.217 1.00 98.56 177 ALA A N 1
ATOM 1361 C CA . ALA A 1 177 ? -1.790 -4.742 0.103 1.00 98.56 177 ALA A CA 1
ATOM 1362 C C . ALA A 1 177 ? -2.709 -5.850 0.655 1.00 98.56 177 ALA A C 1
ATOM 1364 O O . ALA A 1 177 ? -2.580 -7.005 0.264 1.00 98.56 177 ALA A O 1
ATOM 1365 N N . PHE A 1 178 ? -3.643 -5.494 1.543 1.00 98.38 178 PHE A N 1
ATOM 1366 C CA . PHE A 1 178 ? -4.605 -6.395 2.179 1.00 98.38 178 PHE A CA 1
ATOM 1367 C C . PHE A 1 178 ? -5.974 -6.400 1.473 1.00 98.38 178 PHE A C 1
ATOM 1369 O O . PHE A 1 178 ? -6.962 -6.819 2.069 1.00 98.38 178 PHE A O 1
ATOM 1376 N N . GLY A 1 179 ? -6.093 -5.879 0.246 1.00 97.69 179 GLY A N 1
ATOM 1377 C CA . GLY A 1 179 ? -7.389 -5.734 -0.429 1.00 97.69 179 GLY A CA 1
ATOM 1378 C C . GLY A 1 179 ? -8.299 -4.686 0.227 1.00 97.69 179 GLY A C 1
ATOM 1379 O O . GLY A 1 179 ? -9.513 -4.881 0.320 1.00 97.69 179 GLY A O 1
ATOM 1380 N N . GLN A 1 180 ? -7.715 -3.598 0.739 1.00 96.00 180 GLN A N 1
ATOM 1381 C CA . GLN A 1 180 ? -8.433 -2.437 1.279 1.00 96.00 180 GLN A CA 1
ATOM 1382 C C . GLN A 1 180 ? -8.478 -1.277 0.279 1.00 96.00 180 GLN A C 1
ATOM 1384 O O . GLN A 1 180 ? -7.631 -1.162 -0.605 1.00 96.00 180 GLN A O 1
ATOM 1389 N N . PHE A 1 181 ? -9.424 -0.356 0.483 1.00 96.44 181 PHE A N 1
ATOM 1390 C CA . PHE A 1 181 ? -9.257 1.016 0.005 1.00 96.44 181 PHE A CA 1
ATOM 1391 C C . PHE A 1 181 ? -8.634 1.838 1.135 1.00 96.44 181 PHE A C 1
ATOM 1393 O O . PHE A 1 181 ? -9.311 2.167 2.112 1.00 96.44 181 PHE A O 1
ATOM 1400 N N . ALA A 1 182 ? -7.350 2.155 1.014 1.00 95.75 182 ALA A N 1
ATOM 1401 C CA . ALA A 1 182 ? -6.572 2.844 2.029 1.00 95.75 182 ALA A CA 1
ATOM 1402 C C . ALA A 1 182 ? -5.983 4.149 1.474 1.00 95.75 182 ALA A C 1
ATOM 1404 O O . ALA A 1 182 ? -5.374 4.166 0.403 1.00 95.75 182 ALA A O 1
ATOM 1405 N N . THR A 1 183 ? -6.176 5.274 2.169 1.00 95.31 183 THR A N 1
ATOM 1406 C CA . THR A 1 183 ? -5.724 6.568 1.637 1.00 95.31 183 THR A CA 1
ATOM 1407 C C . THR A 1 183 ? -5.424 7.626 2.696 1.00 95.31 183 THR A C 1
ATOM 1409 O O . THR A 1 183 ? -6.114 7.722 3.714 1.00 95.31 183 THR A O 1
ATOM 1412 N N . GLY A 1 184 ? -4.421 8.460 2.407 1.00 93.69 184 GLY A N 1
ATOM 1413 C CA . GLY A 1 184 ? -4.107 9.659 3.178 1.00 93.69 184 GLY A CA 1
ATOM 1414 C C . GLY A 1 184 ? -5.190 10.737 3.046 1.00 93.69 184 GLY A C 1
ATOM 1415 O O . GLY A 1 184 ? -5.756 10.942 1.960 1.00 93.69 184 GLY A O 1
ATOM 1416 N N . ILE A 1 185 ? -5.485 11.424 4.149 1.00 93.69 185 ILE A N 1
ATOM 1417 C CA . ILE A 1 185 ? -6.467 12.513 4.267 1.00 93.69 185 ILE A CA 1
ATOM 1418 C C . ILE A 1 185 ? -5.896 13.676 5.097 1.00 93.69 185 ILE A C 1
ATOM 1420 O O . ILE A 1 185 ? -4.978 13.482 5.890 1.00 93.69 185 ILE A O 1
ATOM 1424 N N . GLY A 1 186 ? -6.416 14.895 4.923 1.00 92.19 186 GLY A N 1
ATOM 1425 C CA . GLY A 1 186 ? -5.927 16.057 5.676 1.00 92.19 186 GLY A CA 1
ATOM 1426 C C . GLY A 1 186 ? -6.432 16.087 7.123 1.00 92.19 186 GLY A C 1
ATOM 1427 O O . GLY A 1 186 ? -7.460 15.495 7.441 1.00 92.19 186 GLY A O 1
ATOM 1428 N N . ASN A 1 187 ? -5.781 16.856 8.002 1.00 89.81 187 ASN A N 1
ATOM 1429 C CA . ASN A 1 187 ? -6.209 16.993 9.407 1.00 89.81 187 ASN A CA 1
ATOM 1430 C C . ASN A 1 187 ? -7.663 17.495 9.553 1.00 89.81 187 ASN A C 1
ATOM 1432 O O . ASN A 1 187 ? -8.368 17.089 10.475 1.00 89.81 187 ASN A O 1
ATOM 1436 N N . THR A 1 188 ? -8.144 18.328 8.622 1.00 92.12 188 THR A N 1
ATOM 1437 C CA . THR A 1 188 ? -9.550 18.768 8.560 1.00 92.12 188 THR A CA 1
ATOM 1438 C C . THR A 1 188 ? -10.503 17.611 8.246 1.00 92.12 188 THR A C 1
ATOM 1440 O O . THR A 1 188 ? -11.544 17.480 8.889 1.00 92.12 188 THR A O 1
ATOM 1443 N N . ASP A 1 189 ? -10.134 16.745 7.297 1.00 91.81 189 ASP A N 1
ATOM 1444 C CA . ASP A 1 189 ? -10.896 15.538 6.966 1.00 91.81 189 ASP A CA 1
ATOM 1445 C C . ASP A 1 189 ? -10.874 14.551 8.137 1.00 91.81 189 ASP A C 1
ATOM 1447 O O . ASP A 1 189 ? -11.901 13.968 8.464 1.00 91.81 189 ASP A O 1
ATOM 1451 N N . ALA A 1 190 ? -9.728 14.399 8.809 1.00 88.25 190 ALA A N 1
ATOM 1452 C CA . ALA A 1 190 ? -9.582 13.543 9.982 1.00 88.25 190 ALA A CA 1
ATOM 1453 C C . ALA A 1 190 ? -10.460 14.030 11.146 1.00 88.25 190 ALA A C 1
ATOM 1455 O O . ALA A 1 190 ? -11.177 13.230 11.740 1.00 88.25 190 ALA A O 1
ATOM 1456 N N . GLY A 1 191 ? -10.503 15.340 11.415 1.00 88.31 191 GLY A N 1
ATOM 1457 C CA . GLY A 1 191 ? -11.435 15.933 12.381 1.00 88.31 191 GLY A CA 1
ATOM 1458 C C . GLY A 1 191 ? -12.908 15.703 12.015 1.00 88.31 191 GLY A C 1
ATOM 1459 O O . GLY A 1 191 ? -13.725 15.383 12.881 1.00 88.31 191 GLY A O 1
ATOM 1460 N N . PHE A 1 192 ? -13.255 15.783 10.726 1.00 90.00 192 PHE A N 1
ATOM 1461 C CA . PHE A 1 192 ? -14.602 15.465 10.245 1.00 90.00 192 PHE A CA 1
ATOM 1462 C C . PHE A 1 192 ? -14.935 13.966 10.374 1.00 90.00 192 PHE A C 1
ATOM 1464 O O . PHE A 1 192 ? -16.048 13.615 10.776 1.00 90.00 192 PHE A O 1
ATOM 1471 N N . VAL A 1 193 ? -13.973 13.077 10.106 1.00 87.81 193 VAL A N 1
ATOM 1472 C CA . VAL A 1 193 ? -14.091 11.626 10.312 1.00 87.81 193 VAL A CA 1
ATOM 1473 C C . VAL A 1 193 ? -14.280 11.307 11.794 1.00 87.81 193 VAL A C 1
ATOM 1475 O O . VAL A 1 193 ? -15.216 10.584 12.120 1.00 87.81 193 VAL A O 1
ATOM 1478 N N . LEU A 1 194 ? -13.480 11.889 12.692 1.00 84.19 194 LEU A N 1
ATOM 1479 C CA . LEU A 1 194 ? -13.622 11.740 14.147 1.00 84.19 194 LEU A CA 1
ATOM 1480 C C . LEU A 1 194 ? -15.015 12.173 14.628 1.00 84.19 194 LEU A C 1
ATOM 1482 O O . LEU A 1 194 ? -15.677 11.431 15.350 1.00 84.19 194 LEU A O 1
ATOM 1486 N N . GLY A 1 195 ? -15.496 13.336 14.178 1.00 83.50 195 GLY A N 1
ATOM 1487 C CA . GLY A 1 195 ? -16.799 13.867 14.586 1.00 83.50 195 GLY A CA 1
ATOM 1488 C C . GLY A 1 195 ? -18.019 13.161 13.976 1.00 83.50 195 GLY A C 1
ATOM 1489 O O . GLY A 1 195 ? -19.108 13.245 14.542 1.00 83.50 195 GLY A O 1
ATOM 1490 N N . THR A 1 196 ? -17.886 12.484 12.826 1.00 84.56 196 THR A N 1
ATOM 1491 C CA . THR A 1 196 ? -19.047 11.953 12.070 1.00 84.56 196 THR A CA 1
ATOM 1492 C C . THR A 1 196 ? -19.001 10.463 11.727 1.00 84.56 196 THR A C 1
ATOM 1494 O O . THR A 1 196 ? -20.023 9.904 11.314 1.00 84.56 196 THR A O 1
ATOM 1497 N N . GLY A 1 197 ? -17.840 9.822 11.870 1.00 80.44 197 GLY A N 1
ATOM 1498 C CA . GLY A 1 197 ? -17.534 8.476 11.381 1.00 80.44 197 GLY A CA 1
ATOM 1499 C C . GLY A 1 197 ? -17.402 8.362 9.856 1.00 80.44 197 GLY A C 1
ATOM 1500 O O . GLY A 1 197 ? -17.415 7.245 9.343 1.00 80.44 197 GLY A O 1
ATOM 1501 N N . LYS A 1 198 ? -17.357 9.481 9.113 1.00 82.88 198 LYS A N 1
ATOM 1502 C CA . LYS A 1 198 ? -17.590 9.531 7.656 1.00 82.88 198 LYS A CA 1
ATOM 1503 C C . LYS A 1 198 ? -16.631 10.474 6.936 1.00 82.88 198 LYS A C 1
ATOM 1505 O O . LYS A 1 198 ? -16.149 11.436 7.516 1.00 82.88 198 LYS A O 1
ATOM 1510 N N . LEU A 1 199 ? -16.466 10.255 5.632 1.00 87.38 199 LEU A N 1
ATOM 1511 C CA . LEU A 1 199 ? -15.837 11.201 4.709 1.00 87.38 199 LEU A CA 1
ATOM 1512 C C . LEU A 1 199 ? -16.538 11.157 3.343 1.00 87.38 199 LEU A C 1
ATOM 1514 O O . LEU A 1 199 ? -17.109 10.131 2.968 1.00 87.38 199 LEU A O 1
ATOM 1518 N N . LEU A 1 200 ? -16.494 12.260 2.593 1.00 88.12 200 LEU A N 1
ATOM 1519 C CA . LEU A 1 200 ? -16.941 12.296 1.200 1.00 88.12 200 LEU A CA 1
ATOM 1520 C C . LEU A 1 200 ? -15.766 11.979 0.271 1.00 88.12 200 LEU A C 1
ATOM 1522 O O . LEU A 1 200 ? -14.896 12.813 0.042 1.00 88.12 200 LEU A O 1
ATOM 1526 N N . LEU A 1 201 ? -15.772 10.774 -0.293 1.00 88.75 201 LEU A N 1
ATOM 1527 C CA . LEU A 1 201 ? -14.816 10.342 -1.307 1.00 88.75 201 LEU A CA 1
ATOM 1528 C C . LEU A 1 201 ? -15.511 10.292 -2.672 1.00 88.75 201 LEU A C 1
ATOM 1530 O O . LEU A 1 201 ? -16.538 9.631 -2.830 1.00 88.75 201 LEU A O 1
ATOM 1534 N N . LYS A 1 202 ? -14.938 10.963 -3.675 1.00 90.06 202 LYS A N 1
ATOM 1535 C CA . LYS A 1 202 ? -15.216 10.645 -5.081 1.00 90.06 202 LYS A CA 1
ATOM 1536 C C . LYS A 1 202 ? -14.422 9.381 -5.431 1.00 90.06 202 LYS A C 1
ATOM 1538 O O . LYS A 1 202 ? -13.264 9.241 -5.047 1.00 90.06 202 LYS A O 1
ATOM 1543 N N . VAL A 1 203 ? -15.068 8.469 -6.148 1.00 92.19 203 VAL A N 1
ATOM 1544 C CA . VAL A 1 203 ? -14.477 7.195 -6.569 1.00 92.19 203 VAL A CA 1
ATOM 1545 C C . VAL A 1 203 ? -13.402 7.463 -7.639 1.00 92.19 203 VAL A C 1
ATOM 1547 O O . VAL A 1 203 ? -13.697 8.170 -8.610 1.00 92.19 203 VAL A O 1
ATOM 1550 N N . PRO A 1 204 ? -12.159 6.975 -7.470 1.00 92.38 204 PRO A N 1
ATOM 1551 C CA . PRO A 1 204 ? -11.110 7.121 -8.474 1.00 92.38 204 PRO A CA 1
ATOM 1552 C C . PRO A 1 204 ? -11.237 6.034 -9.559 1.00 92.38 204 PRO A C 1
ATOM 1554 O O . PRO A 1 204 ? -11.572 4.897 -9.228 1.00 92.38 204 PRO A O 1
ATOM 1557 N N . PRO A 1 205 ? -10.937 6.332 -10.836 1.00 95.56 205 PRO A N 1
ATOM 1558 C CA . PRO A 1 205 ? -10.798 5.302 -11.862 1.00 95.56 205 PRO A CA 1
ATOM 1559 C C . PRO A 1 205 ? -9.530 4.470 -11.617 1.00 95.56 205 PRO A C 1
ATOM 1561 O O . PRO A 1 205 ? -8.540 4.980 -11.085 1.00 95.56 205 PRO A O 1
ATOM 1564 N N . THR A 1 206 ? -9.540 3.207 -12.033 1.00 97.56 206 THR A N 1
ATOM 1565 C CA . THR A 1 206 ? -8.456 2.253 -11.749 1.00 97.56 206 THR A CA 1
ATOM 1566 C C . THR A 1 206 ? -7.532 2.068 -12.957 1.00 97.56 206 THR A C 1
ATOM 1568 O O . THR A 1 206 ? -7.998 1.810 -14.067 1.00 97.56 206 THR A O 1
ATOM 1571 N N . LEU A 1 207 ? -6.221 2.184 -12.736 1.00 98.44 207 LEU A N 1
ATOM 1572 C CA . LEU A 1 207 ? -5.172 1.648 -13.606 1.00 98.44 207 LEU A CA 1
ATOM 1573 C C . LEU A 1 207 ? -4.856 0.221 -13.148 1.00 98.44 207 LEU A C 1
ATOM 1575 O O . LEU A 1 207 ? -4.668 0.004 -11.948 1.00 98.44 207 LEU A O 1
ATOM 1579 N N . ARG A 1 208 ? -4.770 -0.733 -14.077 1.00 98.38 208 ARG A N 1
ATOM 1580 C CA . ARG A 1 208 ? -4.365 -2.112 -13.774 1.00 98.38 208 ARG A CA 1
ATOM 1581 C C . ARG A 1 208 ? -2.915 -2.353 -14.187 1.00 98.38 208 ARG A C 1
ATOM 1583 O O . ARG A 1 208 ? -2.515 -1.979 -15.288 1.00 98.38 208 ARG A O 1
ATOM 1590 N N . PHE A 1 209 ? -2.156 -3.008 -13.317 1.00 98.56 209 PHE A N 1
ATOM 1591 C CA . PHE A 1 209 ? -0.774 -3.414 -13.543 1.00 98.56 209 PHE A CA 1
ATOM 1592 C C . PHE A 1 209 ? -0.699 -4.932 -13.392 1.00 98.56 209 PHE A C 1
ATOM 1594 O O . PHE A 1 209 ? -0.804 -5.456 -12.284 1.00 98.56 209 PHE A O 1
ATOM 1601 N N . VAL A 1 210 ? -0.574 -5.630 -14.520 1.00 98.56 210 VAL A N 1
ATOM 1602 C CA . VAL A 1 210 ? -0.416 -7.085 -14.562 1.00 98.56 210 VAL A CA 1
ATOM 1603 C C . VAL A 1 210 ? 1.075 -7.403 -14.573 1.00 98.56 210 VAL A C 1
ATOM 1605 O O . VAL A 1 210 ? 1.796 -6.927 -15.454 1.00 98.56 210 VAL A O 1
ATOM 1608 N N . MET A 1 211 ? 1.541 -8.171 -13.594 1.00 98.25 211 MET A N 1
ATOM 1609 C CA . MET A 1 211 ? 2.937 -8.587 -13.467 1.00 98.25 211 MET A CA 1
ATOM 1610 C C . MET A 1 211 ? 2.992 -10.111 -13.481 1.00 98.25 211 MET A C 1
ATOM 1612 O O . MET A 1 211 ? 2.518 -10.760 -12.547 1.00 98.25 211 MET A O 1
ATOM 1616 N N . ASP A 1 212 ? 3.522 -10.658 -14.571 1.00 98.38 212 ASP A N 1
ATOM 1617 C CA . ASP A 1 212 ? 3.547 -12.092 -14.837 1.00 98.38 212 ASP A CA 1
ATOM 1618 C C . ASP A 1 212 ? 4.973 -12.617 -15.023 1.00 98.38 212 ASP A C 1
ATOM 1620 O O . ASP A 1 212 ? 5.870 -11.905 -15.484 1.00 98.38 212 ASP A O 1
ATOM 1624 N N . GLY A 1 213 ? 5.154 -13.900 -14.707 1.00 97.56 213 GLY A N 1
ATOM 1625 C CA . GLY A 1 213 ? 6.432 -14.604 -14.798 1.00 97.56 213 GLY A CA 1
ATOM 1626 C C . GLY A 1 213 ? 7.111 -14.819 -13.444 1.00 97.56 213 GLY A C 1
ATOM 1627 O O . GLY A 1 213 ? 6.748 -14.227 -12.425 1.00 97.56 213 GLY A O 1
ATOM 1628 N N . GLU A 1 214 ? 8.107 -15.702 -13.446 1.00 96.69 214 GLU A N 1
ATOM 1629 C CA . GLU A 1 214 ? 8.938 -15.997 -12.278 1.00 96.69 214 GLU A CA 1
ATOM 1630 C C . GLU A 1 214 ? 9.834 -14.792 -11.955 1.00 96.69 214 GLU A C 1
ATOM 1632 O O . GLU A 1 214 ? 10.518 -14.267 -12.838 1.00 96.69 214 GLU A O 1
ATOM 1637 N N . MET A 1 215 ? 9.824 -14.338 -10.697 1.00 96.50 215 MET A N 1
ATOM 1638 C CA . MET A 1 215 ? 10.684 -13.245 -10.246 1.00 96.50 215 MET A CA 1
ATOM 1639 C C . MET A 1 215 ? 12.104 -13.772 -9.996 1.00 96.50 215 MET A C 1
ATOM 1641 O O . MET A 1 215 ? 12.277 -14.624 -9.124 1.00 96.50 215 MET A O 1
ATOM 1645 N N . PRO A 1 216 ? 13.139 -13.282 -10.705 1.00 96.06 216 PRO A N 1
ATOM 1646 C CA . PRO A 1 216 ? 14.508 -13.710 -10.452 1.00 96.06 216 PRO A CA 1
ATOM 1647 C C . PRO A 1 216 ? 14.951 -13.366 -9.025 1.00 96.06 216 PRO A C 1
ATOM 1649 O O . PRO A 1 216 ? 14.710 -12.256 -8.558 1.00 96.06 216 PRO A O 1
ATOM 1652 N N . ASN A 1 217 ? 15.698 -14.269 -8.378 1.00 95.38 217 ASN A N 1
ATOM 1653 C CA . ASN A 1 217 ? 16.168 -14.171 -6.979 1.00 95.38 217 ASN A CA 1
ATOM 1654 C C . ASN A 1 217 ? 17.002 -12.915 -6.616 1.00 95.38 217 ASN A C 1
ATOM 1656 O O . ASN A 1 217 ? 17.433 -12.774 -5.473 1.00 95.38 217 ASN A O 1
ATOM 1660 N N . TYR A 1 218 ? 17.299 -12.043 -7.582 1.00 94.81 218 TYR A N 1
ATOM 1661 C CA . TYR A 1 218 ? 18.017 -10.777 -7.407 1.00 94.81 218 TYR A CA 1
ATOM 1662 C C . TYR A 1 218 ? 17.116 -9.533 -7.521 1.00 94.81 218 TYR A C 1
ATOM 1664 O O . TYR A 1 218 ? 17.616 -8.422 -7.345 1.00 94.81 218 TYR A O 1
ATOM 1672 N N . LEU A 1 219 ? 15.828 -9.695 -7.848 1.00 97.00 219 LEU A N 1
ATOM 1673 C CA . LEU A 1 219 ? 14.825 -8.631 -7.801 1.00 97.00 219 LEU A CA 1
ATOM 1674 C C . LEU A 1 219 ? 14.081 -8.651 -6.466 1.00 97.00 219 LEU A C 1
ATOM 1676 O O . LEU A 1 219 ? 13.912 -9.694 -5.838 1.00 97.00 219 LEU A O 1
ATOM 1680 N N . LEU A 1 220 ? 13.579 -7.484 -6.079 1.00 97.25 220 LEU A N 1
ATOM 1681 C CA . LEU A 1 220 ? 12.669 -7.283 -4.961 1.00 97.25 220 LEU A CA 1
ATOM 1682 C C . LEU A 1 220 ? 11.394 -6.592 -5.463 1.00 97.25 220 LEU A C 1
ATOM 1684 O O . LEU A 1 220 ? 11.401 -5.892 -6.478 1.00 97.25 220 LEU A O 1
ATOM 1688 N N . ALA A 1 221 ? 10.312 -6.641 -4.681 1.00 97.69 221 ALA A N 1
ATOM 1689 C CA . ALA A 1 221 ? 9.115 -5.832 -4.951 1.00 97.69 221 ALA A CA 1
ATOM 1690 C C . ALA A 1 221 ? 9.400 -4.314 -5.064 1.00 97.69 221 ALA A C 1
ATOM 1692 O O . ALA A 1 221 ? 8.645 -3.579 -5.702 1.00 97.69 221 ALA A O 1
ATOM 1693 N N . LYS A 1 222 ? 10.526 -3.840 -4.508 1.00 97.69 222 LYS A N 1
ATOM 1694 C CA . LYS A 1 222 ? 11.035 -2.476 -4.707 1.00 97.69 222 LYS A CA 1
ATOM 1695 C C . LYS A 1 222 ? 11.360 -2.179 -6.177 1.00 97.69 222 LYS A C 1
ATOM 1697 O O . LYS A 1 222 ? 11.014 -1.102 -6.658 1.00 97.69 222 LYS A O 1
ATOM 1702 N N . ASP A 1 223 ? 11.984 -3.114 -6.888 1.00 97.81 223 ASP A N 1
ATOM 1703 C CA . ASP A 1 223 ? 12.306 -2.973 -8.311 1.00 97.81 223 ASP A CA 1
ATOM 1704 C C . ASP A 1 223 ? 11.031 -2.968 -9.155 1.00 97.81 223 ASP A C 1
ATOM 1706 O O . ASP A 1 223 ? 10.882 -2.132 -10.044 1.00 97.81 223 ASP A O 1
ATOM 1710 N N . LEU A 1 224 ? 10.067 -3.832 -8.815 1.00 98.12 224 LEU A N 1
ATOM 1711 C CA . LEU A 1 224 ? 8.767 -3.913 -9.489 1.00 98.12 224 LEU A CA 1
ATOM 1712 C C . LEU A 1 224 ? 8.017 -2.571 -9.454 1.00 98.12 224 LEU A C 1
ATOM 1714 O O . LEU A 1 224 ? 7.576 -2.077 -10.494 1.00 98.12 224 LEU A O 1
ATOM 1718 N N . ILE A 1 225 ? 7.916 -1.934 -8.280 1.00 97.94 225 ILE A N 1
ATOM 1719 C CA . ILE A 1 225 ? 7.210 -0.651 -8.164 1.00 97.94 225 ILE A CA 1
ATOM 1720 C C . ILE A 1 225 ? 8.005 0.519 -8.763 1.00 97.94 225 ILE A C 1
ATOM 1722 O O . ILE A 1 225 ? 7.398 1.407 -9.358 1.00 97.94 225 ILE A O 1
ATOM 1726 N N . LEU A 1 226 ? 9.346 0.500 -8.741 1.00 97.69 226 LEU A N 1
ATOM 1727 C CA . LEU A 1 226 ? 10.166 1.462 -9.500 1.00 97.69 226 LEU A CA 1
ATOM 1728 C C . LEU A 1 226 ? 10.035 1.273 -11.027 1.00 97.69 226 LEU A C 1
ATOM 1730 O O . LEU A 1 226 ? 10.080 2.253 -11.784 1.00 97.69 226 LEU A O 1
ATOM 1734 N N . GLN A 1 227 ? 9.816 0.041 -11.496 1.00 97.50 227 GLN A N 1
ATOM 1735 C CA . GLN A 1 227 ? 9.546 -0.245 -12.905 1.00 97.50 227 GLN A CA 1
ATOM 1736 C C . GLN A 1 227 ? 8.146 0.221 -13.338 1.00 97.50 227 GLN A C 1
ATOM 1738 O O . GLN A 1 227 ? 7.963 0.607 -14.490 1.00 97.50 227 GLN A O 1
ATOM 1743 N N . ILE A 1 228 ? 7.176 0.279 -12.428 1.00 97.75 228 ILE A N 1
ATOM 1744 C CA . ILE A 1 228 ? 5.880 0.913 -12.700 1.00 97.75 228 ILE A CA 1
ATOM 1745 C C . ILE A 1 228 ? 6.001 2.444 -12.644 1.00 97.75 228 ILE A C 1
ATOM 1747 O O . ILE A 1 228 ? 5.606 3.135 -13.582 1.00 97.75 228 ILE A O 1
ATOM 1751 N N . ILE A 1 229 ? 6.596 2.989 -11.580 1.00 97.38 229 ILE A N 1
ATOM 1752 C CA . ILE A 1 229 ? 6.689 4.436 -11.332 1.00 97.38 229 ILE A CA 1
ATOM 1753 C C . ILE A 1 229 ? 7.442 5.168 -12.447 1.00 97.38 229 ILE A C 1
ATOM 1755 O O . ILE A 1 229 ? 6.942 6.164 -12.964 1.00 97.38 229 ILE A O 1
ATOM 1759 N N . GLY A 1 230 ? 8.608 4.669 -12.868 1.00 95.81 230 GLY A N 1
ATOM 1760 C CA . GLY A 1 230 ? 9.374 5.278 -13.964 1.00 95.81 230 GLY A CA 1
ATOM 1761 C C . GLY A 1 230 ? 8.756 5.101 -15.359 1.00 95.81 230 GLY A C 1
ATOM 1762 O O . GLY A 1 230 ? 9.289 5.648 -16.318 1.00 95.81 230 GLY A O 1
ATOM 1763 N N . GLU A 1 231 ? 7.670 4.330 -15.487 1.00 96.12 231 GLU A N 1
ATOM 1764 C CA . GLU A 1 231 ? 6.910 4.162 -16.734 1.00 96.12 231 GLU A CA 1
ATOM 1765 C C . GLU A 1 231 ? 5.759 5.172 -16.820 1.00 96.12 231 GLU A C 1
ATOM 1767 O O . GLU A 1 231 ? 5.456 5.698 -17.887 1.00 96.12 231 GLU A O 1
ATOM 1772 N N . ILE A 1 232 ? 5.124 5.462 -15.678 1.00 96.62 232 ILE A N 1
ATOM 1773 C CA . ILE A 1 232 ? 3.944 6.334 -15.600 1.00 96.62 232 ILE A CA 1
ATOM 1774 C C . ILE A 1 232 ? 4.256 7.750 -15.077 1.00 96.62 232 ILE A C 1
ATOM 1776 O O . ILE A 1 232 ? 3.413 8.635 -15.219 1.00 96.62 232 ILE A O 1
ATOM 1780 N N . SER A 1 233 ? 5.460 7.992 -14.541 1.00 95.31 233 SER A N 1
ATOM 1781 C CA . SER A 1 233 ? 5.925 9.205 -13.829 1.00 95.31 233 SER A CA 1
ATOM 1782 C C . SER A 1 233 ? 5.230 9.494 -12.488 1.00 95.31 233 SER A C 1
ATOM 1784 O O . SER A 1 233 ? 4.174 8.933 -12.180 1.00 95.31 233 SER A O 1
ATOM 1786 N N . MET A 1 234 ? 5.767 10.465 -11.734 1.00 94.25 234 MET A N 1
ATOM 1787 C CA . MET A 1 234 ? 5.174 11.040 -10.505 1.00 94.25 234 MET A CA 1
ATOM 1788 C C . MET A 1 234 ? 3.741 11.588 -10.647 1.00 94.25 234 MET A C 1
ATOM 1790 O O . MET A 1 234 ? 3.144 12.030 -9.668 1.00 94.25 234 MET A O 1
ATOM 1794 N N . SER A 1 235 ? 3.162 11.622 -11.851 1.00 93.06 235 SER A N 1
ATOM 1795 C CA . SER A 1 235 ? 1.773 12.055 -12.065 1.00 93.06 235 SER A CA 1
ATOM 1796 C C . SER A 1 235 ? 0.911 11.083 -12.877 1.00 93.06 235 SER A C 1
ATOM 1798 O O . SER A 1 235 ? -0.255 11.376 -13.166 1.00 93.06 235 SER A O 1
ATOM 1800 N N . GLY A 1 236 ? 1.431 9.902 -13.219 1.00 94.75 236 GLY A N 1
ATOM 1801 C CA . GLY A 1 236 ? 0.694 8.908 -14.000 1.00 94.75 236 GLY A CA 1
ATOM 1802 C C . GLY A 1 236 ? -0.558 8.407 -13.293 1.00 94.75 236 GLY A C 1
ATOM 1803 O O . GLY A 1 236 ? -1.646 8.374 -13.877 1.00 94.75 236 GLY A O 1
ATOM 1804 N N . ALA A 1 237 ? -0.448 8.114 -11.998 1.00 96.94 237 ALA A N 1
ATOM 1805 C CA . ALA A 1 237 ? -1.557 7.656 -11.172 1.00 96.94 237 ALA A CA 1
ATOM 1806 C C . ALA A 1 237 ? -2.334 8.797 -10.485 1.00 96.94 237 ALA A C 1
ATOM 1808 O O . ALA A 1 237 ? -3.255 8.496 -9.731 1.00 96.94 237 ALA A O 1
ATOM 1809 N N . THR A 1 238 ? -2.066 10.082 -10.779 1.00 97.38 238 THR A N 1
ATOM 1810 C CA . THR A 1 238 ? -2.756 11.230 -10.145 1.00 97.38 238 THR A CA 1
ATOM 1811 C C . THR A 1 238 ? -4.274 11.055 -10.121 1.00 97.38 238 THR A C 1
ATOM 1813 O O . THR A 1 238 ? -4.918 11.031 -11.177 1.00 97.38 238 THR A O 1
ATOM 1816 N N . TYR A 1 239 ? -4.821 10.940 -8.905 1.00 93.75 239 TYR A N 1
ATOM 1817 C CA . TYR A 1 239 ? -6.237 10.696 -8.589 1.00 93.75 239 TYR A CA 1
ATOM 1818 C C . TYR A 1 239 ? -6.828 9.363 -9.112 1.00 93.75 239 TYR A C 1
ATOM 1820 O O . TYR A 1 239 ? -8.029 9.251 -9.357 1.00 93.75 239 TYR A O 1
ATOM 1828 N N . LYS A 1 240 ? -5.999 8.332 -9.279 1.00 97.56 240 LYS A N 1
ATOM 1829 C CA . LYS A 1 240 ? -6.388 6.995 -9.763 1.00 97.56 240 LYS A CA 1
ATOM 1830 C C . LYS A 1 240 ? -6.139 5.945 -8.682 1.00 97.56 240 LYS A C 1
ATOM 1832 O O . LYS A 1 240 ? -5.348 6.172 -7.766 1.00 97.56 240 LYS A O 1
ATOM 1837 N N . SER A 1 241 ? -6.809 4.802 -8.778 1.00 97.56 241 SER A N 1
ATOM 1838 C CA . SER A 1 241 ? -6.408 3.598 -8.041 1.00 97.56 241 SER A CA 1
ATOM 1839 C C . SER A 1 241 ? -5.376 2.825 -8.863 1.00 97.56 241 SER A C 1
ATOM 1841 O O . SER A 1 241 ? -5.468 2.817 -10.089 1.00 97.56 241 SER A O 1
ATOM 1843 N N . MET A 1 242 ? -4.423 2.164 -8.211 1.00 98.56 242 MET A N 1
ATOM 1844 C CA . MET A 1 242 ? -3.482 1.232 -8.842 1.00 98.56 242 MET A CA 1
ATOM 1845 C C . MET A 1 242 ? -3.822 -0.188 -8.378 1.00 98.56 242 MET A C 1
ATOM 1847 O O . MET A 1 242 ? -3.692 -0.484 -7.195 1.00 98.56 242 MET A O 1
ATOM 1851 N N . GLU A 1 243 ? -4.322 -1.032 -9.280 1.00 98.56 243 GLU A N 1
ATOM 1852 C CA . GLU A 1 243 ? -4.678 -2.433 -9.010 1.00 98.56 243 GLU A CA 1
ATOM 1853 C C . GLU A 1 243 ? -3.575 -3.348 -9.553 1.00 98.56 243 GLU A C 1
ATOM 1855 O O . GLU A 1 243 ? -3.365 -3.410 -10.766 1.00 98.56 243 GLU A O 1
ATOM 1860 N N . PHE A 1 244 ? -2.857 -4.024 -8.654 1.00 98.62 244 PHE A N 1
ATOM 1861 C CA . PHE A 1 244 ? -1.756 -4.930 -8.985 1.00 98.62 244 PHE A CA 1
ATOM 1862 C C . PHE A 1 244 ? -2.256 -6.378 -8.995 1.00 98.62 244 PHE A C 1
ATOM 1864 O O . PHE A 1 244 ? -2.868 -6.832 -8.027 1.00 98.62 244 PHE A O 1
ATOM 1871 N N . VAL A 1 245 ? -2.007 -7.096 -10.089 1.00 98.38 245 VAL A N 1
ATOM 1872 C CA . VAL A 1 245 ? -2.472 -8.476 -10.326 1.00 98.38 245 VAL A CA 1
ATOM 1873 C C . VAL A 1 245 ? -1.438 -9.261 -11.141 1.00 98.38 245 VAL A C 1
ATOM 1875 O O . VAL A 1 245 ? -0.481 -8.678 -11.648 1.00 98.38 245 VAL A O 1
ATOM 1878 N N . GLY A 1 246 ? -1.653 -10.564 -11.321 1.00 97.94 246 GLY A N 1
ATOM 1879 C CA . GLY A 1 246 ? -0.791 -11.434 -12.123 1.00 97.94 246 GLY A CA 1
ATOM 1880 C C . GLY A 1 246 ? 0.054 -12.374 -11.269 1.00 97.94 246 GLY A C 1
ATOM 1881 O O . GLY A 1 246 ? 0.198 -12.194 -10.056 1.00 97.94 246 GLY A O 1
ATOM 1882 N N . THR A 1 247 ? 0.608 -13.384 -11.931 1.00 98.12 247 THR A N 1
ATOM 1883 C CA . THR A 1 247 ? 1.274 -14.538 -11.304 1.00 98.12 247 THR A CA 1
ATOM 1884 C C . THR A 1 247 ? 2.439 -14.148 -10.394 1.00 98.12 247 THR A C 1
ATOM 1886 O O . THR A 1 247 ? 2.645 -14.779 -9.357 1.00 98.12 247 THR A O 1
ATOM 1889 N N . THR A 1 248 ? 3.164 -13.066 -10.704 1.00 98.25 248 THR A N 1
ATOM 1890 C CA . THR A 1 248 ? 4.207 -12.565 -9.804 1.00 98.25 248 THR A CA 1
ATOM 1891 C C . THR A 1 248 ? 3.603 -12.005 -8.517 1.00 98.25 248 THR A C 1
ATOM 1893 O O . THR A 1 248 ? 4.068 -12.354 -7.436 1.00 98.25 248 THR A O 1
ATOM 1896 N N . VAL A 1 249 ? 2.557 -11.174 -8.598 1.00 98.31 249 VAL A N 1
ATOM 1897 C CA . VAL A 1 249 ? 1.940 -10.518 -7.424 1.00 98.31 249 VAL A CA 1
ATOM 1898 C C . VAL A 1 249 ? 1.348 -11.546 -6.455 1.00 98.31 249 VAL A C 1
ATOM 1900 O O . VAL A 1 249 ? 1.474 -11.397 -5.240 1.00 98.31 249 VAL A O 1
ATOM 1903 N N . GLU A 1 250 ? 0.765 -12.618 -6.993 1.00 97.94 250 GLU A N 1
ATOM 1904 C CA . GLU A 1 250 ? 0.259 -13.765 -6.230 1.00 97.94 250 GLU A CA 1
ATOM 1905 C C . GLU A 1 250 ? 1.390 -14.487 -5.471 1.00 97.94 250 GLU A C 1
ATOM 1907 O O . GLU A 1 250 ? 1.212 -14.864 -4.312 1.00 97.94 250 GLU A O 1
ATOM 1912 N N . SER A 1 251 ? 2.586 -14.595 -6.062 1.00 97.75 251 SER A N 1
ATOM 1913 C CA . SER A 1 251 ? 3.757 -15.203 -5.406 1.00 97.75 251 SER A CA 1
ATOM 1914 C C . SER A 1 251 ? 4.399 -14.352 -4.294 1.00 97.75 251 SER A C 1
ATOM 1916 O O . SER A 1 251 ? 5.082 -14.905 -3.434 1.00 97.75 251 SER A O 1
ATOM 1918 N N . LEU A 1 252 ? 4.170 -13.030 -4.273 1.00 98.31 252 LEU A N 1
ATOM 1919 C CA . LEU A 1 252 ? 4.787 -12.113 -3.302 1.00 98.31 252 LEU A CA 1
ATOM 1920 C C . LEU A 1 252 ? 4.283 -12.325 -1.866 1.00 98.31 252 LEU A C 1
ATOM 1922 O O . LEU A 1 252 ? 3.085 -12.521 -1.633 1.00 98.31 252 LEU A O 1
ATOM 1926 N N . THR A 1 253 ? 5.181 -12.146 -0.895 1.00 98.38 253 THR A N 1
ATOM 1927 C CA . THR A 1 253 ? 4.852 -12.044 0.539 1.00 98.38 253 THR A CA 1
ATOM 1928 C C . THR A 1 253 ? 4.017 -10.795 0.861 1.00 98.38 253 THR A C 1
ATOM 1930 O O . THR A 1 253 ? 3.900 -9.867 0.055 1.00 98.38 253 THR A O 1
ATOM 1933 N N . MET A 1 254 ? 3.432 -10.724 2.064 1.00 98.31 254 MET A N 1
ATOM 1934 C CA . MET A 1 254 ? 2.668 -9.536 2.472 1.00 98.31 254 MET A CA 1
ATOM 1935 C C . MET A 1 254 ? 3.550 -8.291 2.599 1.00 98.31 254 MET A C 1
ATOM 1937 O O . MET A 1 254 ? 3.126 -7.212 2.197 1.00 98.31 254 MET A O 1
ATOM 1941 N N . GLU A 1 255 ? 4.782 -8.434 3.076 1.00 98.06 255 GLU A N 1
ATOM 1942 C CA . GLU A 1 255 ? 5.791 -7.376 3.179 1.00 98.06 255 GLU A CA 1
ATOM 1943 C C . GLU A 1 255 ? 6.167 -6.803 1.798 1.00 98.06 255 GLU A C 1
ATOM 1945 O O . GLU A 1 255 ? 6.317 -5.589 1.619 1.00 98.06 255 GLU A O 1
ATOM 1950 N N . GLU A 1 256 ? 6.250 -7.661 0.783 1.00 98.44 256 GLU A N 1
ATOM 1951 C CA . GLU A 1 256 ? 6.481 -7.272 -0.609 1.00 98.44 256 GLU A CA 1
ATOM 1952 C C . GLU A 1 256 ? 5.259 -6.582 -1.231 1.00 98.44 256 GLU A C 1
ATOM 1954 O O . GLU A 1 256 ? 5.395 -5.527 -1.854 1.00 98.44 256 GLU A O 1
ATOM 1959 N N . ARG A 1 257 ? 4.047 -7.095 -0.992 1.00 98.69 257 ARG A N 1
ATOM 1960 C CA . ARG A 1 257 ? 2.793 -6.437 -1.408 1.00 98.69 257 ARG A CA 1
ATOM 1961 C C . ARG A 1 257 ? 2.611 -5.081 -0.721 1.00 98.69 257 ARG A C 1
ATOM 1963 O O . ARG A 1 257 ? 2.184 -4.118 -1.358 1.00 98.69 257 ARG A O 1
ATOM 1970 N N . MET A 1 258 ? 2.988 -4.973 0.555 1.00 98.56 258 MET A N 1
ATOM 1971 C CA . MET A 1 258 ? 3.066 -3.705 1.285 1.00 98.56 258 MET A CA 1
ATOM 1972 C C . MET A 1 258 ? 4.086 -2.766 0.639 1.00 98.56 258 MET A C 1
ATOM 1974 O O . MET A 1 258 ? 3.785 -1.588 0.495 1.00 98.56 258 MET A O 1
ATOM 1978 N N . THR A 1 259 ? 5.233 -3.267 0.170 1.00 98.38 259 THR A N 1
ATOM 1979 C CA . THR A 1 259 ? 6.229 -2.465 -0.566 1.00 98.38 259 THR A CA 1
ATOM 1980 C C . THR A 1 259 ? 5.669 -1.908 -1.884 1.00 98.38 259 THR A C 1
ATOM 1982 O O . THR A 1 259 ? 5.894 -0.731 -2.175 1.00 98.38 259 THR A O 1
ATOM 1985 N N . LEU A 1 260 ? 4.883 -2.690 -2.642 1.00 97.81 260 LEU A N 1
ATOM 1986 C CA . LEU A 1 260 ? 4.174 -2.194 -3.835 1.00 97.81 260 LEU A CA 1
ATOM 1987 C C . LEU A 1 260 ? 3.172 -1.083 -3.480 1.00 97.81 260 LEU A C 1
ATOM 1989 O O . LEU A 1 260 ? 3.212 0.005 -4.051 1.00 97.81 260 LEU A O 1
ATOM 1993 N N . CYS A 1 261 ? 2.277 -1.344 -2.523 1.00 98.38 261 CYS A N 1
ATOM 1994 C CA . CYS A 1 261 ? 1.188 -0.428 -2.166 1.00 98.38 261 CYS A CA 1
ATOM 1995 C C . CYS A 1 261 ? 1.649 0.811 -1.381 1.00 98.38 261 CYS A C 1
ATOM 1997 O O . CYS A 1 261 ? 0.969 1.838 -1.405 1.00 98.38 261 CYS A O 1
ATOM 1999 N N . ASN A 1 262 ? 2.801 0.744 -0.709 1.00 98.12 262 ASN A N 1
ATOM 2000 C CA . ASN A 1 262 ? 3.411 1.869 -0.005 1.00 98.12 262 ASN A CA 1
ATOM 2001 C C . ASN A 1 262 ? 3.772 2.992 -0.983 1.00 98.12 262 ASN A C 1
ATOM 2003 O O . ASN A 1 262 ? 3.333 4.121 -0.789 1.00 98.12 262 ASN A O 1
ATOM 2007 N N . MET A 1 263 ? 4.470 2.664 -2.076 1.00 97.50 263 MET A N 1
ATOM 2008 C CA . MET A 1 263 ? 4.975 3.649 -3.043 1.00 97.50 263 MET A CA 1
ATOM 2009 C C . MET A 1 263 ? 3.936 4.160 -4.064 1.00 97.50 263 MET A C 1
ATOM 2011 O O . MET A 1 263 ? 4.278 4.779 -5.073 1.00 97.50 263 MET A O 1
ATOM 2015 N N . VAL A 1 264 ? 2.647 3.890 -3.851 1.00 97.62 264 VAL A N 1
ATOM 2016 C CA . VAL A 1 264 ? 1.583 4.323 -4.774 1.00 97.62 264 VAL A CA 1
ATOM 2017 C C . VAL A 1 264 ? 1.365 5.837 -4.737 1.00 97.62 264 VAL A C 1
ATOM 2019 O O . VAL A 1 264 ? 1.004 6.430 -5.759 1.00 97.62 264 VAL A O 1
ATOM 2022 N N . VAL A 1 265 ? 1.609 6.480 -3.592 1.00 97.00 265 VAL A N 1
ATOM 2023 C CA . VAL A 1 265 ? 1.431 7.931 -3.446 1.00 97.00 265 VAL A CA 1
ATOM 2024 C C . VAL A 1 265 ? 2.480 8.725 -4.236 1.00 97.00 265 VAL A C 1
ATOM 2026 O O . VAL A 1 265 ? 2.153 9.780 -4.777 1.00 97.00 265 VAL A O 1
ATOM 2029 N N . GLU A 1 266 ? 3.685 8.182 -4.427 1.00 97.06 266 GLU A N 1
ATOM 2030 C CA . GLU A 1 266 ? 4.732 8.748 -5.283 1.00 97.06 266 GLU A CA 1
ATOM 2031 C C . GLU A 1 266 ? 4.299 8.830 -6.757 1.00 97.06 266 GLU A C 1
ATOM 2033 O O . GLU A 1 266 ? 4.620 9.802 -7.428 1.00 97.06 266 GLU A O 1
ATOM 2038 N N . ALA A 1 267 ? 3.492 7.893 -7.267 1.00 96.75 267 ALA A N 1
ATOM 2039 C CA . ALA A 1 267 ? 2.897 8.001 -8.609 1.00 96.75 267 ALA A CA 1
ATOM 2040 C C . ALA A 1 267 ? 1.710 8.996 -8.691 1.00 96.75 267 ALA A C 1
ATOM 2042 O O . ALA A 1 267 ? 1.049 9.098 -9.733 1.00 96.75 267 ALA A O 1
ATOM 2043 N N . GLY A 1 268 ? 1.370 9.670 -7.586 1.00 95.44 268 GLY A N 1
ATOM 2044 C CA . GLY A 1 268 ? 0.138 10.447 -7.409 1.00 95.44 268 GLY A CA 1
ATOM 2045 C C . GLY A 1 268 ? -1.111 9.588 -7.148 1.00 95.44 268 GLY A C 1
ATOM 2046 O O . GLY A 1 268 ? -2.237 10.104 -7.156 1.00 95.44 268 GLY A O 1
ATOM 2047 N N . GLY A 1 269 ? -0.942 8.277 -6.951 1.00 96.88 269 GLY A N 1
ATOM 2048 C CA . GLY A 1 269 ? -2.031 7.323 -6.768 1.00 96.88 269 GLY A CA 1
ATOM 2049 C C . GLY A 1 269 ? -2.837 7.601 -5.503 1.00 96.88 269 GLY A C 1
ATOM 2050 O O . GLY A 1 269 ? -2.290 7.864 -4.435 1.00 96.88 269 GLY A O 1
ATOM 2051 N N . LYS A 1 270 ? -4.170 7.536 -5.607 1.00 94.81 270 LYS A N 1
ATOM 2052 C CA . LYS A 1 270 ? -5.064 7.761 -4.460 1.00 94.81 270 LYS A CA 1
ATOM 2053 C C . LYS A 1 270 ? -5.196 6.519 -3.574 1.00 94.81 270 LYS A C 1
ATOM 2055 O O . LYS A 1 270 ? -5.484 6.664 -2.389 1.00 94.81 270 LYS A O 1
ATOM 2060 N N . ASN A 1 271 ? -5.016 5.330 -4.145 1.00 95.19 271 ASN A N 1
ATOM 2061 C CA . ASN A 1 271 ? -5.081 4.040 -3.463 1.00 95.19 271 ASN A CA 1
ATOM 2062 C C . ASN A 1 271 ? -4.267 2.997 -4.244 1.00 95.19 271 ASN A C 1
ATOM 2064 O O . ASN A 1 271 ? -4.355 2.966 -5.473 1.00 95.19 271 ASN A O 1
ATOM 2068 N N . GLY A 1 272 ? -3.528 2.137 -3.547 1.00 97.38 272 GLY A N 1
ATOM 2069 C CA . GLY A 1 272 ? -3.012 0.882 -4.102 1.00 97.38 272 GLY A CA 1
ATOM 2070 C C . GLY A 1 272 ? -3.953 -0.257 -3.733 1.00 97.38 272 GLY A C 1
ATOM 2071 O O . GLY A 1 272 ? -4.606 -0.174 -2.698 1.00 97.38 272 GLY A O 1
ATOM 2072 N N . VAL A 1 273 ? -4.054 -1.313 -4.534 1.00 97.94 273 VAL A N 1
ATOM 2073 C CA . VAL A 1 273 ? -4.779 -2.514 -4.110 1.00 97.94 273 VAL A CA 1
ATOM 2074 C C . VAL A 1 273 ? -4.203 -3.788 -4.724 1.00 97.94 273 VAL A C 1
ATOM 2076 O O . VAL A 1 273 ? -3.910 -3.838 -5.918 1.00 97.94 273 VAL A O 1
ATOM 2079 N N . VAL A 1 274 ? -4.058 -4.812 -3.885 1.00 98.62 274 VAL A N 1
ATOM 2080 C CA . VAL A 1 274 ? -3.751 -6.200 -4.261 1.00 98.62 274 VAL A CA 1
ATOM 2081 C C . VAL A 1 274 ? -4.950 -7.063 -3.843 1.00 98.62 274 VAL A C 1
ATOM 2083 O O . VAL A 1 274 ? -5.472 -6.847 -2.744 1.00 98.62 274 VAL A O 1
ATOM 2086 N N . PRO A 1 275 ? -5.421 -8.023 -4.662 1.00 98.00 275 PRO A N 1
ATOM 2087 C CA . PRO A 1 275 ? -6.436 -8.983 -4.235 1.00 98.00 275 PRO A CA 1
ATOM 2088 C C . PRO A 1 275 ? -6.007 -9.768 -2.991 1.00 98.00 275 PRO A C 1
ATOM 2090 O O . PRO A 1 275 ? -4.901 -10.297 -2.933 1.00 98.00 275 PRO A O 1
ATOM 2093 N N . ALA A 1 276 ? -6.899 -9.872 -2.005 1.00 97.94 276 ALA A N 1
ATOM 2094 C CA . ALA A 1 276 ? -6.654 -10.699 -0.827 1.00 97.94 276 ALA A CA 1
ATOM 2095 C C . ALA A 1 276 ? -6.786 -12.190 -1.179 1.00 97.94 276 ALA A C 1
ATOM 2097 O O . ALA A 1 276 ? -7.788 -12.607 -1.765 1.00 97.94 276 ALA A O 1
ATOM 2098 N N . ASP A 1 277 ? -5.798 -12.991 -0.799 1.00 98.06 277 ASP A N 1
ATOM 2099 C CA . ASP A 1 277 ? -5.688 -14.417 -1.127 1.00 98.06 277 ASP A CA 1
ATOM 2100 C C . ASP A 1 277 ? -5.219 -15.245 0.087 1.00 98.06 277 ASP A C 1
ATOM 2102 O O . ASP A 1 277 ? -5.216 -14.765 1.222 1.00 98.06 277 ASP A O 1
ATOM 2106 N N . SER A 1 278 ? -4.793 -16.493 -0.139 1.00 98.06 278 SER A N 1
ATOM 2107 C CA . SER A 1 278 ? -4.235 -17.370 0.900 1.00 98.06 278 SER A CA 1
ATOM 2108 C C . SER A 1 278 ? -3.058 -16.762 1.668 1.00 98.06 278 SER A C 1
ATOM 2110 O O . SER A 1 278 ? -2.938 -17.008 2.868 1.00 98.06 278 SER A O 1
ATOM 2112 N N . THR A 1 279 ? -2.216 -15.954 1.019 1.00 98.31 279 THR A N 1
ATOM 2113 C CA . THR A 1 279 ? -1.091 -15.262 1.664 1.00 98.31 279 THR A CA 1
ATOM 2114 C C . THR A 1 279 ? -1.610 -14.163 2.591 1.00 98.31 279 THR A C 1
ATOM 2116 O O . THR A 1 279 ? -1.167 -14.065 3.737 1.00 98.31 279 THR A O 1
ATOM 2119 N N . THR A 1 280 ? -2.622 -13.402 2.159 1.00 98.38 280 THR A N 1
ATOM 2120 C CA . THR A 1 280 ? -3.292 -12.399 3.006 1.00 98.38 280 THR A CA 1
ATOM 2121 C C . THR A 1 280 ? -4.058 -13.025 4.175 1.00 98.38 280 THR A C 1
ATOM 2123 O O . THR A 1 280 ? -3.976 -12.516 5.292 1.00 98.38 280 THR A O 1
ATOM 2126 N N . TYR A 1 281 ? -4.772 -14.137 3.968 1.00 97.88 281 TYR A N 1
ATOM 2127 C CA . TYR A 1 281 ? -5.514 -14.813 5.042 1.00 97.88 281 TYR A CA 1
ATOM 2128 C C . TYR A 1 281 ? -4.583 -15.407 6.095 1.00 97.88 281 TYR A C 1
ATOM 2130 O O . TYR A 1 281 ? -4.765 -15.139 7.281 1.00 97.88 281 TYR A O 1
ATOM 2138 N N . LYS A 1 282 ? -3.549 -16.141 5.664 1.00 97.81 282 LYS A N 1
ATOM 2139 C CA . LYS A 1 282 ? -2.542 -16.732 6.555 1.00 97.81 282 LYS A CA 1
ATOM 2140 C C . LYS A 1 282 ? -1.798 -15.670 7.369 1.00 97.81 282 LYS A C 1
ATOM 2142 O O . LYS A 1 282 ? -1.413 -15.926 8.502 1.00 97.81 282 LYS A O 1
ATOM 2147 N N . TYR A 1 283 ? -1.608 -14.471 6.816 1.00 97.81 283 TYR A N 1
ATOM 2148 C CA . TYR A 1 283 ? -1.031 -13.361 7.570 1.00 97.81 283 TYR A CA 1
ATOM 2149 C C . TYR A 1 283 ? -1.956 -12.855 8.686 1.00 97.81 283 TYR A C 1
ATOM 2151 O O . TYR A 1 283 ? -1.460 -12.425 9.722 1.00 97.81 283 TYR A O 1
ATOM 2159 N N . LEU A 1 284 ? -3.277 -12.871 8.485 1.00 97.19 284 LEU A N 1
ATOM 2160 C CA . LEU A 1 284 ? -4.259 -12.291 9.411 1.00 97.19 284 LEU A CA 1
ATOM 2161 C C . LEU A 1 284 ? -4.837 -13.277 10.439 1.00 97.19 284 LEU A C 1
ATOM 2163 O O . LEU A 1 284 ? -5.452 -12.825 11.405 1.00 97.19 284 LEU A O 1
ATOM 2167 N N . GLU A 1 285 ? -4.649 -14.583 10.234 1.00 94.62 285 GLU A N 1
ATOM 2168 C CA . GLU A 1 285 ? -5.235 -15.686 11.015 1.00 94.62 285 GLU A CA 1
ATOM 2169 C C . GLU A 1 285 ? -5.015 -15.565 12.536 1.00 94.62 285 GLU A C 1
ATOM 2171 O O . GLU A 1 285 ? -5.945 -15.764 13.316 1.00 94.62 285 GLU A O 1
ATOM 2176 N N . ASP A 1 286 ? -3.815 -15.166 12.958 1.00 93.19 286 ASP A N 1
ATOM 2177 C CA . ASP A 1 286 ? -3.415 -14.953 14.356 1.00 93.19 286 ASP A CA 1
ATOM 2178 C C . ASP A 1 286 ? -3.586 -13.498 14.841 1.00 93.19 286 ASP A C 1
ATOM 2180 O O . ASP A 1 286 ? -3.511 -13.235 16.042 1.00 93.19 286 ASP A O 1
ATOM 2184 N N . LYS A 1 287 ? -3.825 -12.542 13.930 1.00 94.75 287 LYS A N 1
ATOM 2185 C CA . LYS A 1 287 ? -3.790 -11.093 14.220 1.00 94.75 287 LYS A CA 1
ATOM 2186 C C . LYS A 1 287 ? -5.160 -10.453 14.403 1.00 94.75 287 LYS A C 1
ATOM 2188 O O . LYS A 1 287 ? -5.247 -9.392 15.016 1.00 94.75 287 LYS A O 1
ATOM 2193 N N . THR A 1 288 ? -6.243 -11.034 13.878 1.00 92.94 288 THR A N 1
ATOM 2194 C CA . THR A 1 288 ? -7.569 -10.404 13.993 1.00 92.94 288 THR A CA 1
ATOM 2195 C C . THR A 1 288 ? -8.726 -11.393 14.125 1.00 92.94 288 THR A C 1
ATOM 2197 O O . THR A 1 288 ? -8.954 -12.250 13.280 1.00 92.94 288 THR A O 1
ATOM 2200 N N . SER A 1 289 ? -9.523 -11.219 15.182 1.00 90.00 289 SER A N 1
ATOM 2201 C CA . SER A 1 289 ? -10.784 -11.942 15.409 1.00 90.00 289 SER A CA 1
ATOM 2202 C C . SER A 1 289 ? -12.020 -11.162 14.937 1.00 90.00 289 SER A C 1
ATOM 2204 O O . SER A 1 289 ? -13.158 -11.585 15.152 1.00 90.00 289 SER A O 1
ATOM 2206 N N . LEU A 1 290 ? -11.828 -9.995 14.309 1.00 90.06 290 LEU A N 1
ATOM 2207 C CA . LEU A 1 290 ? -12.926 -9.189 13.783 1.00 90.06 290 LEU A CA 1
ATOM 2208 C C . LEU A 1 290 ? -13.361 -9.718 12.408 1.00 90.06 290 LEU A C 1
ATOM 2210 O O . LEU A 1 290 ? -12.518 -9.818 11.519 1.00 90.06 290 LEU A O 1
ATOM 2214 N N . PRO A 1 291 ? -14.664 -9.977 12.178 1.00 91.44 291 PRO A N 1
ATOM 2215 C CA . PRO A 1 291 ? -15.129 -10.451 10.884 1.00 91.44 291 PRO A CA 1
ATOM 2216 C C . PRO A 1 291 ? -14.913 -9.382 9.810 1.00 91.44 291 PRO A C 1
ATOM 2218 O O . PRO A 1 291 ? -15.339 -8.230 9.964 1.00 91.44 291 PRO A O 1
ATOM 2221 N N . TYR A 1 292 ? -14.281 -9.809 8.721 1.00 93.44 292 TYR A N 1
ATOM 2222 C CA . TYR A 1 292 ? -14.100 -9.083 7.472 1.00 93.44 292 TYR A CA 1
ATOM 2223 C C . TYR A 1 292 ? -14.632 -9.932 6.308 1.00 93.44 292 TYR A C 1
ATOM 2225 O O . TYR A 1 292 ? -14.989 -11.094 6.479 1.00 93.44 292 TYR A O 1
ATOM 2233 N N . GLU A 1 293 ? -14.744 -9.335 5.128 1.00 93.88 293 GLU A N 1
ATOM 2234 C CA . GLU A 1 293 ? -15.290 -9.986 3.932 1.00 93.88 293 GLU A CA 1
ATOM 2235 C C . GLU A 1 293 ? -14.586 -9.334 2.736 1.00 93.88 293 GLU A C 1
ATOM 2237 O O . GLU A 1 293 ? -14.849 -8.149 2.474 1.00 93.88 293 GLU A O 1
ATOM 2242 N N . PRO A 1 294 ? -13.660 -10.060 2.081 1.00 95.12 294 PRO A N 1
ATOM 2243 C CA . PRO A 1 294 ? -12.902 -9.595 0.926 1.00 95.12 294 PRO A CA 1
ATOM 2244 C C . PRO A 1 294 ? -13.786 -9.132 -0.231 1.00 95.12 294 PRO A C 1
ATOM 2246 O O . PRO A 1 294 ? -14.961 -9.480 -0.339 1.00 95.12 294 PRO A O 1
ATOM 2249 N N . VAL A 1 295 ? -13.196 -8.341 -1.120 1.00 93.62 295 VAL A N 1
ATOM 2250 C CA . VAL A 1 295 ? -13.858 -7.784 -2.300 1.00 93.62 295 VAL A CA 1
ATOM 2251 C C . VAL A 1 295 ? -12.926 -7.972 -3.494 1.00 93.62 295 VAL A C 1
ATOM 2253 O O . VAL A 1 295 ? -11.721 -7.798 -3.355 1.00 93.62 295 VAL A O 1
ATOM 2256 N N . TYR A 1 296 ? -13.480 -8.307 -4.660 1.00 95.25 296 TYR A N 1
ATOM 2257 C CA . TYR A 1 296 ? -12.727 -8.607 -5.884 1.00 95.25 296 TYR A CA 1
ATOM 2258 C C . TYR A 1 296 ? -13.308 -7.870 -7.082 1.00 95.25 296 TYR A C 1
ATOM 2260 O O . TYR A 1 296 ? -14.530 -7.753 -7.178 1.00 95.25 296 TYR A O 1
ATOM 2268 N N . SER A 1 297 ? -12.463 -7.416 -8.010 1.00 92.31 297 SER A N 1
ATOM 2269 C CA . SER A 1 297 ? -12.901 -6.915 -9.321 1.00 92.31 297 SER A CA 1
ATOM 2270 C C . SER A 1 297 ? -13.767 -7.952 -10.042 1.00 92.31 297 SER A C 1
ATOM 2272 O O . SER A 1 297 ? -13.489 -9.146 -9.973 1.00 92.31 297 SER A O 1
ATOM 2274 N N . ASP A 1 298 ? -14.822 -7.511 -10.726 1.00 92.75 298 ASP A N 1
ATOM 2275 C CA . ASP A 1 298 ? -15.562 -8.380 -11.650 1.00 92.75 298 ASP A CA 1
ATOM 2276 C C . ASP A 1 298 ? -14.698 -8.758 -12.864 1.00 92.75 298 ASP A C 1
ATOM 2278 O O . ASP A 1 298 ? -13.873 -7.963 -13.314 1.00 92.75 298 ASP A O 1
ATOM 2282 N N . GLU A 1 299 ? -14.947 -9.926 -13.463 1.00 89.69 299 GLU A N 1
ATOM 2283 C CA . GLU A 1 299 ? -14.276 -10.375 -14.698 1.00 89.69 299 GLU A CA 1
ATOM 2284 C C . GLU A 1 299 ? -14.386 -9.350 -15.839 1.00 89.69 299 GLU A C 1
ATOM 2286 O O . GLU A 1 299 ? -13.454 -9.156 -16.612 1.00 89.69 299 GLU A O 1
ATOM 2291 N N . GLN A 1 300 ? -15.538 -8.678 -15.924 1.00 90.38 300 GLN A N 1
ATOM 2292 C CA . GLN A 1 300 ? -15.872 -7.693 -16.958 1.00 90.38 300 GLN A CA 1
ATOM 2293 C C . GLN A 1 300 ? -15.642 -6.239 -16.494 1.00 90.38 300 GLN A C 1
ATOM 2295 O O . GLN A 1 300 ? -16.158 -5.299 -17.110 1.00 90.38 300 GLN A O 1
ATOM 2300 N N . ALA A 1 301 ? -14.926 -6.037 -15.380 1.00 91.44 301 ALA A N 1
ATOM 2301 C CA . ALA A 1 301 ? -14.610 -4.711 -14.856 1.00 91.44 301 ALA A CA 1
ATOM 2302 C C . ALA A 1 301 ? -13.763 -3.905 -15.853 1.00 91.44 301 ALA A C 1
ATOM 2304 O O . ALA A 1 301 ? -12.929 -4.452 -16.577 1.00 91.44 301 ALA A O 1
ATOM 2305 N N . ARG A 1 302 ? -13.975 -2.586 -15.896 1.00 91.62 302 ARG A N 1
ATOM 2306 C CA . ARG A 1 302 ? -13.302 -1.697 -16.853 1.00 91.62 302 ARG A CA 1
ATOM 2307 C C . ARG A 1 302 ? -12.217 -0.876 -16.172 1.00 91.62 302 ARG A C 1
ATOM 2309 O O . ARG A 1 302 ? -12.474 -0.185 -15.192 1.00 91.62 302 ARG A O 1
ATOM 2316 N N . PHE A 1 303 ? -11.028 -0.907 -16.756 1.00 95.19 303 PHE A N 1
ATOM 2317 C CA . PHE A 1 303 ? -9.855 -0.166 -16.304 1.00 95.19 303 PHE A CA 1
ATOM 2318 C C . PHE A 1 303 ? -9.608 1.017 -17.241 1.00 95.19 303 PHE A C 1
ATOM 2320 O O . PHE A 1 303 ? -9.940 0.954 -18.424 1.00 95.19 303 PHE A O 1
ATOM 2327 N N . LEU A 1 304 ? -9.055 2.112 -16.715 1.00 96.62 304 LEU A N 1
ATOM 2328 C CA . LEU A 1 304 ? -8.741 3.300 -17.518 1.00 96.62 304 LEU A CA 1
ATOM 2329 C C . LEU A 1 304 ? -7.571 3.028 -18.476 1.00 96.62 304 LEU A C 1
ATOM 2331 O O . LEU A 1 304 ? -7.616 3.442 -19.630 1.00 96.62 304 LEU A O 1
ATOM 2335 N N . SER A 1 305 ? -6.573 2.294 -17.980 1.00 96.81 305 SER A N 1
ATOM 2336 C CA . SER A 1 305 ? -5.488 1.683 -18.749 1.00 96.81 305 SER A CA 1
ATOM 2337 C C . SER A 1 305 ? -5.107 0.357 -18.088 1.00 96.81 305 SER A C 1
ATOM 2339 O O . SER A 1 305 ? -5.243 0.213 -16.869 1.00 96.81 305 SER A O 1
ATOM 2341 N N . GLU A 1 306 ? -4.575 -0.575 -18.874 1.00 97.69 306 GLU A N 1
ATOM 2342 C CA . GLU A 1 306 ? -3.904 -1.780 -18.383 1.00 97.69 306 GLU A CA 1
ATOM 2343 C C . GLU A 1 306 ? -2.449 -1.776 -18.871 1.00 97.69 306 GLU A C 1
ATOM 2345 O O . GLU A 1 306 ? -2.185 -1.529 -20.048 1.00 97.69 306 GLU A O 1
ATOM 2350 N N . TYR A 1 307 ? -1.515 -2.040 -17.961 1.00 98.19 307 TYR A N 1
ATOM 2351 C CA . TYR A 1 307 ? -0.087 -2.197 -18.227 1.00 98.19 307 TYR A CA 1
ATOM 2352 C C . TYR A 1 307 ? 0.310 -3.643 -17.925 1.00 98.19 307 TYR A C 1
ATOM 2354 O O . TYR A 1 307 ? -0.184 -4.222 -16.956 1.00 98.19 307 TYR A O 1
ATOM 2362 N N . ARG A 1 308 ? 1.201 -4.227 -18.733 1.00 98.38 308 ARG A N 1
ATOM 2363 C CA . ARG A 1 308 ? 1.643 -5.623 -18.590 1.00 98.38 308 ARG A CA 1
ATOM 2364 C C . ARG A 1 308 ? 3.163 -5.706 -18.551 1.00 98.38 308 ARG A C 1
ATOM 2366 O O . ARG A 1 308 ? 3.824 -5.150 -19.426 1.00 98.38 308 ARG A O 1
ATOM 2373 N N . PHE A 1 309 ? 3.695 -6.411 -17.558 1.00 97.88 309 PHE A N 1
ATOM 2374 C CA . PHE A 1 309 ? 5.128 -6.580 -17.330 1.00 97.88 309 PHE A CA 1
ATOM 2375 C C . PHE A 1 309 ? 5.472 -8.065 -17.251 1.00 97.88 309 PHE A C 1
ATOM 2377 O O . PHE A 1 309 ? 4.859 -8.807 -16.488 1.00 97.88 309 PHE A O 1
ATOM 2384 N N . ASP A 1 310 ? 6.479 -8.468 -18.021 1.00 97.88 310 ASP A N 1
ATOM 2385 C CA . ASP A 1 310 ? 7.138 -9.766 -17.893 1.00 97.88 310 ASP A CA 1
ATOM 2386 C C . ASP A 1 310 ? 8.295 -9.612 -16.900 1.00 97.88 310 ASP A C 1
ATOM 2388 O O . ASP A 1 310 ? 9.318 -8.994 -17.213 1.00 97.88 310 ASP A O 1
ATOM 2392 N N . VAL A 1 311 ? 8.105 -10.120 -15.683 1.00 97.81 311 VAL A N 1
ATOM 2393 C CA . VAL A 1 311 ? 9.038 -9.906 -14.569 1.00 97.81 311 VAL A CA 1
ATOM 2394 C C . VAL A 1 311 ? 10.352 -10.662 -14.768 1.00 97.81 311 VAL A C 1
ATOM 2396 O O . VAL A 1 311 ? 11.398 -10.181 -14.330 1.00 97.81 311 VAL A O 1
ATOM 2399 N N . SER A 1 312 ? 10.345 -11.759 -15.535 1.00 97.12 312 SER A N 1
ATOM 2400 C CA . SER A 1 312 ? 11.557 -12.533 -15.850 1.00 97.12 312 SER A CA 1
ATOM 2401 C C . SER A 1 312 ? 12.602 -11.739 -16.652 1.00 97.12 312 SER A C 1
ATOM 2403 O O . SER A 1 312 ? 13.771 -12.121 -16.708 1.00 97.12 312 SER A O 1
ATOM 2405 N N . LYS A 1 313 ? 12.188 -10.617 -17.262 1.00 95.88 313 LYS A N 1
ATOM 2406 C CA . LYS A 1 313 ? 13.019 -9.718 -18.081 1.00 95.88 313 LYS A CA 1
ATOM 2407 C C . LYS A 1 313 ? 13.414 -8.421 -17.369 1.00 95.88 313 LYS A C 1
ATOM 2409 O O . LYS A 1 313 ? 14.054 -7.572 -17.991 1.00 95.88 313 LYS A O 1
ATOM 2414 N N . LEU A 1 314 ? 13.018 -8.232 -16.110 1.00 96.12 314 LEU A N 1
ATOM 2415 C CA . LEU A 1 314 ? 13.354 -7.030 -15.349 1.00 96.12 314 LEU A CA 1
ATOM 2416 C C . LEU A 1 314 ? 14.747 -7.133 -14.712 1.00 96.12 314 LEU A C 1
ATOM 2418 O O . LEU A 1 314 ? 15.229 -8.207 -14.366 1.00 96.12 314 LEU A O 1
ATOM 2422 N N . GLU A 1 315 ? 15.395 -5.981 -14.552 1.00 96.19 315 GLU A N 1
ATOM 2423 C CA . GLU A 1 315 ? 16.714 -5.843 -13.931 1.00 96.19 315 GLU A CA 1
ATOM 2424 C C . GLU A 1 315 ? 16.626 -4.901 -12.717 1.00 96.19 315 GLU A C 1
ATOM 2426 O O . GLU A 1 315 ? 15.789 -3.996 -12.741 1.00 96.19 315 GLU A O 1
ATOM 2431 N N . PRO A 1 316 ? 17.495 -5.041 -11.692 1.00 96.81 316 PRO A N 1
ATOM 2432 C CA . PRO A 1 316 ? 17.441 -4.200 -10.496 1.00 96.81 316 PRO A CA 1
ATOM 2433 C C . PRO A 1 316 ? 17.522 -2.697 -10.795 1.00 96.81 316 PRO A C 1
ATOM 2435 O O . PRO A 1 316 ? 18.319 -2.255 -11.635 1.00 96.81 316 PRO A O 1
ATOM 2438 N N . LEU A 1 317 ? 16.736 -1.902 -10.069 1.00 95.56 317 LEU A N 1
ATOM 2439 C CA . LEU A 1 317 ? 16.539 -0.471 -10.275 1.00 95.56 317 LEU A CA 1
ATOM 2440 C C . LEU A 1 317 ? 16.944 0.366 -9.060 1.00 95.56 317 LEU A C 1
ATOM 2442 O O . LEU A 1 317 ? 16.646 0.063 -7.910 1.00 95.56 317 LEU A O 1
ATOM 2446 N N . VAL A 1 318 ? 17.547 1.518 -9.347 1.00 94.94 318 VAL A N 1
ATOM 2447 C CA . VAL A 1 318 ? 17.844 2.566 -8.369 1.00 94.94 318 VAL A CA 1
ATOM 2448 C C . VAL A 1 318 ? 17.131 3.845 -8.795 1.00 94.94 318 VAL A C 1
ATOM 2450 O O . VAL A 1 318 ? 17.334 4.336 -9.907 1.00 94.94 318 VAL A O 1
ATOM 2453 N N . ALA A 1 319 ? 16.307 4.407 -7.910 1.00 94.19 319 ALA A N 1
ATOM 2454 C CA . ALA A 1 319 ? 15.796 5.765 -8.066 1.00 94.19 319 ALA A CA 1
ATOM 2455 C C . ALA A 1 319 ? 16.928 6.767 -7.790 1.00 94.19 319 ALA A C 1
ATOM 2457 O O . ALA A 1 319 ? 17.485 6.793 -6.691 1.00 94.19 319 ALA A O 1
ATOM 2458 N N . LYS A 1 320 ? 17.294 7.575 -8.788 1.00 92.56 320 LYS A N 1
ATOM 2459 C CA . LYS A 1 320 ? 18.345 8.593 -8.658 1.00 92.56 320 LYS A CA 1
ATOM 2460 C C . LYS A 1 320 ? 17.773 9.888 -8.062 1.00 92.56 320 LYS A C 1
ATOM 2462 O O . LYS A 1 320 ? 16.590 10.179 -8.250 1.00 92.56 320 LYS A O 1
ATOM 2467 N N . PRO A 1 321 ? 18.607 10.738 -7.436 1.00 91.31 321 PRO A N 1
ATOM 2468 C CA . PRO A 1 321 ? 18.198 12.087 -7.060 1.00 91.31 321 PRO A CA 1
ATOM 2469 C C . PRO A 1 321 ? 17.616 12.875 -8.257 1.00 91.31 321 PRO A C 1
ATOM 2471 O O . PRO A 1 321 ? 18.048 12.697 -9.394 1.00 91.31 321 PRO A O 1
ATOM 2474 N N . HIS A 1 322 ? 16.618 13.742 -8.095 1.00 88.50 322 HIS A N 1
ATOM 2475 C CA . HIS A 1 322 ? 15.859 14.070 -6.878 1.00 88.50 322 HIS A CA 1
ATOM 2476 C C . HIS A 1 322 ? 14.389 13.597 -6.954 1.00 88.50 322 HIS A C 1
ATOM 2478 O O . HIS A 1 322 ? 13.541 14.155 -6.267 1.00 88.50 322 HIS A O 1
ATOM 2484 N N . SER A 1 323 ? 14.076 12.599 -7.794 1.00 89.19 323 SER A N 1
ATOM 2485 C CA . SER A 1 323 ? 12.701 12.136 -8.048 1.00 89.19 323 SER A CA 1
ATOM 2486 C C . SER A 1 323 ? 12.617 10.603 -8.135 1.00 89.19 323 SER A C 1
ATOM 2488 O O . SER A 1 323 ? 13.430 10.011 -8.849 1.00 89.19 323 SER A O 1
ATOM 2490 N N . PRO A 1 324 ? 11.644 9.939 -7.477 1.00 85.69 324 PRO A N 1
ATOM 2491 C CA . PRO A 1 324 ? 11.485 8.482 -7.533 1.00 85.69 324 PRO A CA 1
ATOM 2492 C C . PRO A 1 324 ? 11.275 7.878 -8.935 1.00 85.69 324 PRO A C 1
ATOM 2494 O O . PRO A 1 324 ? 11.566 6.698 -9.123 1.00 85.69 324 PRO A O 1
ATOM 2497 N N . ASP A 1 325 ? 10.811 8.651 -9.926 1.00 89.06 325 ASP A N 1
ATOM 2498 C CA . ASP A 1 325 ? 10.673 8.203 -11.325 1.00 89.06 325 ASP A CA 1
ATOM 2499 C C . ASP A 1 325 ? 11.962 8.327 -12.154 1.00 89.06 325 ASP A C 1
ATOM 2501 O O . ASP A 1 325 ? 12.070 7.711 -13.216 1.00 89.06 325 ASP A O 1
ATOM 2505 N N . ASN A 1 326 ? 12.989 9.018 -11.644 1.00 92.50 326 ASN A N 1
ATOM 2506 C CA . ASN A 1 326 ? 14.317 9.106 -12.254 1.00 92.50 326 ASN A CA 1
ATOM 2507 C C . ASN A 1 326 ? 15.112 7.801 -12.038 1.00 92.50 326 ASN A C 1
ATOM 2509 O O . ASN A 1 326 ? 16.197 7.795 -11.451 1.00 92.50 326 ASN A O 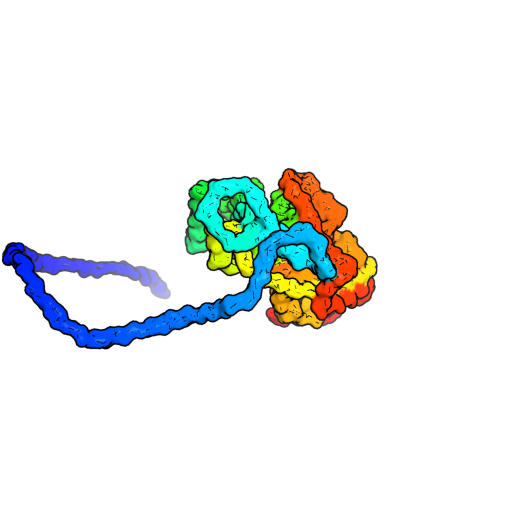1
ATOM 2513 N N . ARG A 1 327 ? 14.567 6.665 -12.481 1.00 91.12 327 ARG A N 1
ATOM 2514 C CA . ARG A 1 327 ? 15.181 5.338 -12.336 1.00 91.12 327 ARG A CA 1
ATOM 2515 C C . ARG A 1 327 ? 16.436 5.169 -13.200 1.00 91.12 327 ARG A C 1
ATOM 2517 O O . ARG A 1 327 ? 16.594 5.788 -14.254 1.00 91.12 327 ARG A O 1
ATOM 2524 N N . ALA A 1 328 ? 17.323 4.279 -12.776 1.00 92.19 328 ALA A N 1
ATOM 2525 C CA . ALA A 1 328 ? 18.383 3.698 -13.592 1.00 92.19 328 ALA A CA 1
ATOM 2526 C C . ALA A 1 328 ? 18.596 2.229 -13.208 1.00 92.19 328 ALA A C 1
ATOM 2528 O O . ALA A 1 328 ? 18.346 1.842 -12.070 1.00 92.19 328 ALA A O 1
ATOM 2529 N N . LEU A 1 329 ? 19.092 1.424 -14.151 1.00 93.88 329 LEU A N 1
ATOM 2530 C CA . LEU A 1 329 ? 19.538 0.058 -13.865 1.00 93.88 329 LEU A CA 1
ATOM 2531 C C . LEU A 1 329 ? 20.707 0.103 -12.874 1.00 93.88 329 LEU A C 1
ATOM 2533 O O . LEU A 1 329 ? 21.658 0.853 -13.107 1.00 93.88 329 LEU A O 1
ATOM 2537 N N . ALA A 1 330 ? 20.694 -0.732 -11.835 1.00 92.56 330 ALA A N 1
ATOM 2538 C CA . ALA A 1 330 ? 21.739 -0.759 -10.808 1.00 92.56 330 ALA A CA 1
ATOM 2539 C C . ALA A 1 330 ? 23.146 -0.942 -11.411 1.00 92.56 330 ALA A C 1
ATOM 2541 O O . ALA A 1 330 ? 24.074 -0.229 -11.042 1.00 92.56 330 ALA A O 1
ATOM 2542 N N . LYS A 1 331 ? 23.283 -1.790 -12.443 1.00 91.19 331 LYS A N 1
ATOM 2543 C CA . LYS A 1 331 ? 24.541 -2.007 -13.192 1.00 91.19 331 LYS A CA 1
ATOM 2544 C C . LYS A 1 331 ? 25.083 -0.782 -13.950 1.00 91.19 331 LYS A C 1
ATOM 2546 O O . LYS A 1 331 ? 26.185 -0.843 -14.485 1.00 91.19 331 LYS A O 1
ATOM 2551 N N . ARG A 1 332 ? 24.303 0.301 -14.065 1.00 87.88 332 ARG A N 1
ATOM 2552 C CA . ARG A 1 332 ? 24.715 1.585 -14.666 1.00 87.88 332 ARG A CA 1
ATOM 2553 C C . ARG A 1 332 ? 25.026 2.658 -13.619 1.00 87.88 332 ARG A C 1
ATOM 2555 O O . ARG A 1 332 ? 25.471 3.740 -13.995 1.00 87.88 332 ARG A O 1
ATOM 2562 N N . MET A 1 333 ? 24.795 2.384 -12.336 1.00 82.75 333 MET A N 1
ATOM 2563 C CA . MET A 1 333 ? 25.205 3.279 -11.262 1.00 82.75 333 MET A CA 1
ATOM 2564 C C . MET A 1 333 ? 26.714 3.141 -11.063 1.00 82.75 333 MET A C 1
ATOM 2566 O O . MET A 1 333 ? 27.214 2.064 -10.745 1.00 82.75 333 MET A O 1
ATOM 2570 N N . GLN A 1 334 ? 27.445 4.236 -11.264 1.00 72.62 334 GLN A N 1
ATOM 2571 C CA . GLN A 1 334 ? 28.841 4.309 -10.844 1.00 72.62 334 GLN A CA 1
ATOM 2572 C C . GLN A 1 334 ? 28.920 4.188 -9.319 1.00 72.62 334 GLN A C 1
ATOM 2574 O O . GLN A 1 334 ? 27.983 4.545 -8.600 1.00 72.62 334 GLN A O 1
ATOM 2579 N N . ARG A 1 335 ? 30.050 3.682 -8.822 1.00 68.06 335 ARG A N 1
ATOM 2580 C CA . ARG A 1 335 ? 30.343 3.680 -7.388 1.00 68.06 335 ARG A CA 1
ATOM 2581 C C . ARG A 1 335 ? 30.393 5.139 -6.929 1.00 68.06 335 ARG A C 1
ATOM 2583 O O . ARG A 1 335 ? 31.141 5.914 -7.515 1.00 68.06 335 ARG A O 1
ATOM 2590 N N . CYS A 1 336 ? 29.613 5.510 -5.917 1.00 60.41 336 CYS A N 1
ATOM 2591 C CA . CYS A 1 336 ? 29.776 6.818 -5.291 1.00 60.41 336 CYS A CA 1
ATOM 2592 C C . CYS A 1 336 ? 31.160 6.862 -4.636 1.00 60.41 336 CYS A C 1
ATOM 2594 O O . CYS A 1 336 ? 31.436 6.082 -3.722 1.00 60.41 336 CYS A O 1
ATOM 2596 N N . GLU A 1 337 ? 32.026 7.737 -5.136 1.00 52.91 337 GLU A N 1
ATOM 2597 C CA . GLU A 1 337 ? 33.230 8.151 -4.425 1.00 52.91 337 GLU A CA 1
ATOM 2598 C C . GLU A 1 337 ? 32.782 9.100 -3.301 1.00 52.91 337 GLU A C 1
ATOM 2600 O O . GLU A 1 337 ? 32.042 10.053 -3.556 1.00 52.91 337 GLU A O 1
ATOM 2605 N N . ASN A 1 338 ? 33.161 8.767 -2.063 1.00 45.72 338 ASN A N 1
ATOM 2606 C CA . ASN A 1 338 ? 32.799 9.469 -0.825 1.00 45.72 338 ASN A CA 1
ATOM 2607 C C . ASN A 1 338 ? 34.041 10.127 -0.217 1.00 45.72 338 ASN A C 1
ATOM 2609 O O . ASN A 1 338 ? 35.091 9.442 -0.215 1.00 45.72 338 ASN A O 1
#

Nearest PDB structures (foldseek):
  4kp1-assembly1_A  TM=8.514E-01  e=4.509E-26  Methanocaldococcus jannaschii DSM 2661
  4nqy-assembly1_A  TM=8.180E-01  e=1.923E-22  Methanocaldococcus jannaschii DSM 2661
  1nit-assembly1_A  TM=8.943E-01  e=1.500E-14  Bos taurus
  1c96-assembly1_A  TM=8.981E-01  e=6.856E-14  Bos taurus
  1b0m-assembly1_A  TM=7.697E-01  e=1.376E-13  Sus scrofa

Secondary structure (DSSP, 8-state):
-----------------------------------------------PPP---------S--SS---HHHHHHHHHHH-----------S---------EEPPPPSS-HHHHHHHHHHHHHHHHTT-S-EE----SS-GGG-TT--SSHHHHHHHTT---TT-EEEESSGGGGGGGGGS-EEEE--HHHHHHHHHHS----PPPPEEEEEEESPPPTT--HHHHHHHHHHHH-TTTTBT-EEEEESHHHHHS-HHHHHHHHHTTTTTTBSEEE----HHHHHHHTTT--S--------TT---SEEEEEEGGG---EEEPTT-TT-EEEGGGPPP---

Mean predicted aligned error: 13.84 Å

Organism: NCBI:txid561372

Radius of gyration: 29.19 Å; Cα contacts (8 Å, |Δi|>4): 509; chains: 1; bounding box: 88×78×64 Å

Sequence (338 aa):
MASSAITSTPTSFINKKDAGLSSFSTQPSFSIRNSKKRVARKIVSVMAPQQSERKPSTTGSVKTAMTMTEKILARASEKPQKSSARMQRSGTVKRLSLYLTTIYSRPDERANRNVDILREFCIEQNIKYFYDITDLGNFKANPDYKGVCHVALAQEGHCRPGEVLLGTDSHTCTAGAFGQFATGIGNTDAGFVLGTGKLLLKVPPTLRFVMDGEMPNYLLAKDLILQIIGEISMSGATYKSMEFVGTTVESLTMEERMTLCNMVVEAGGKNGVVPADSTTYKYLEDKTSLPYEPVYSDEQARFLSEYRFDVSKLEPLVAKPHSPDNRALAKRMQRCEN

pLDDT: mean 76.01, std 26.05, range [25.61, 98.69]

Foldseek 3Di:
DDDDDDDDDDDDDDDDDDDDDDDDDDDDDDDDDDDDDDDDPPPDDPDDDDDDDPDDDDPDDPPAFAALLVQLVVVQQPDDDDDDDDDDDDGDRDDDQDAAAQADDDPDPVSVVVVVVVVVVCVVVVRPHHQYDPDSPDSVVRPSHDHDPCRSCLQQLVLAASHEAEDQDQQQLLSLLLNYFGFHDHPVQVVVCVVGVDDDDDRAFEEEEEEEDDAPPQDALLLVLLVVCLVQDQANQQRHEYEYYYDVSVVDASVSSSSNRRCCVSSNHGHYHYFHDPRSCVSNVVNDPDDDDHGRGDPNHDHPYYHYHHNVPGAGWDQDPDGSSNIDHPVPDDDDDD

InterPro domains:
  IPR001030 Aconitase/3-isopropylmalate dehydratase large subunit, alpha/beta/alpha domain [PF00330] (74-329)
  IPR015931 Aconitase/3-isopropylmalate dehydratase large subunit, alpha/beta/alpha, subdomain 1/3 [G3DSA:3.30.499.10] (39-316)
  IPR036008 Aconitase, iron-sulfur domain [SSF53732] (105-333)
  IPR050067 Isopropylmalate dehydratase and related enzymes [PTHR43822] (107-335)